Protein AF-Q967A5-F1 (afdb_monomer_lite)

pLDDT: mean 78.59, std 17.02, range [32.75, 96.5]

Structure (mmCIF, N/CA/C/O backbone):
data_AF-Q967A5-F1
#
_entry.id   AF-Q967A5-F1
#
loop_
_atom_site.group_PDB
_atom_site.id
_atom_site.type_symbol
_atom_site.label_atom_id
_atom_site.label_alt_id
_atom_site.label_comp_id
_atom_site.label_asym_id
_atom_site.label_entity_id
_atom_site.label_seq_id
_atom_site.pdbx_PDB_ins_code
_atom_site.Cartn_x
_atom_site.Cartn_y
_atom_site.Cartn_z
_atom_site.occupancy
_atom_site.B_iso_or_equiv
_atom_site.auth_seq_id
_atom_site.auth_comp_id
_atom_site.auth_asym_id
_atom_site.auth_atom_id
_atom_site.pdbx_PDB_model_num
ATOM 1 N N . GLU A 1 1 ? -0.969 -22.725 -17.427 1.00 74.81 1 GLU A N 1
ATOM 2 C CA . GLU A 1 1 ? -0.037 -21.786 -16.768 1.00 74.81 1 GLU A CA 1
ATOM 3 C C . GLU A 1 1 ? 0.908 -21.244 -17.827 1.00 74.81 1 GLU A C 1
ATOM 5 O O . GLU A 1 1 ? 1.180 -21.967 -18.778 1.00 74.81 1 GLU A O 1
ATOM 10 N N . PHE A 1 2 ? 1.333 -19.986 -17.722 1.00 81.62 2 PHE A N 1
ATOM 11 C CA . PHE A 1 2 ? 2.193 -19.346 -18.720 1.00 81.62 2 PHE A CA 1
ATOM 12 C C . PHE A 1 2 ? 3.493 -18.887 -18.061 1.00 81.62 2 PHE A C 1
ATOM 14 O O . PHE A 1 2 ? 3.453 -18.224 -17.025 1.00 81.62 2 PHE A O 1
ATOM 21 N N . TYR A 1 3 ? 4.629 -19.211 -18.678 1.00 87.62 3 TYR A N 1
ATOM 22 C CA . TYR A 1 3 ? 5.942 -18.727 -18.264 1.00 87.62 3 TYR A CA 1
ATOM 23 C C . TYR A 1 3 ? 6.348 -17.563 -19.161 1.00 87.62 3 TYR A C 1
ATOM 25 O O . TYR A 1 3 ? 6.754 -17.757 -20.296 1.00 87.62 3 TYR A O 1
ATOM 33 N N . ILE A 1 4 ? 6.245 -16.336 -18.649 1.00 91.31 4 ILE A N 1
ATOM 34 C CA . ILE A 1 4 ? 6.502 -15.123 -19.445 1.00 91.31 4 ILE A CA 1
ATOM 35 C C . ILE A 1 4 ? 7.971 -14.952 -19.863 1.00 91.31 4 ILE A C 1
ATOM 37 O O . ILE A 1 4 ? 8.263 -14.104 -20.693 1.00 91.31 4 ILE A O 1
ATOM 41 N N . TYR A 1 5 ? 8.900 -15.713 -19.283 1.00 92.12 5 TYR A N 1
ATOM 42 C CA . TYR A 1 5 ? 10.313 -15.718 -19.682 1.00 92.12 5 TYR A CA 1
ATOM 43 C C . TYR A 1 5 ? 10.659 -16.867 -20.633 1.00 92.12 5 TYR A C 1
ATOM 45 O O . TYR A 1 5 ? 11.835 -17.042 -20.937 1.00 92.12 5 TYR A O 1
ATOM 53 N N . ASP A 1 6 ? 9.663 -17.655 -21.055 1.00 91.25 6 ASP A N 1
ATOM 54 C CA . ASP A 1 6 ? 9.849 -18.882 -21.827 1.00 91.25 6 ASP A CA 1
ATOM 55 C C . ASP A 1 6 ? 10.956 -19.757 -21.210 1.00 91.25 6 ASP A C 1
ATOM 57 O O . ASP A 1 6 ? 10.847 -20.184 -20.056 1.00 91.25 6 ASP A O 1
ATOM 61 N N . ASP A 1 7 ? 12.045 -19.974 -21.941 1.00 88.62 7 ASP A N 1
ATOM 62 C CA . ASP A 1 7 ? 13.185 -20.799 -21.562 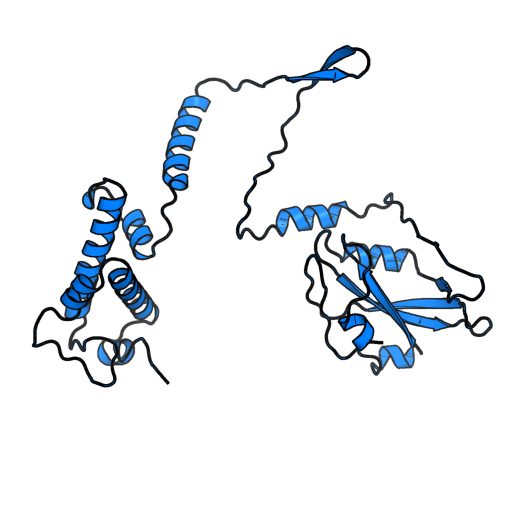1.00 88.62 7 ASP A CA 1
ATOM 63 C C . ASP A 1 7 ? 14.457 -19.993 -21.238 1.00 88.62 7 ASP A C 1
ATOM 65 O O . ASP A 1 7 ? 15.495 -20.598 -20.967 1.00 88.62 7 ASP A O 1
ATOM 69 N N . TRP A 1 8 ? 14.407 -18.653 -21.181 1.00 90.81 8 TRP A N 1
ATOM 70 C CA . TRP A 1 8 ? 15.595 -17.789 -21.040 1.00 90.81 8 TRP A CA 1
ATOM 71 C C . TRP A 1 8 ? 16.505 -18.145 -19.854 1.00 90.81 8 TRP A C 1
ATOM 73 O O . TRP A 1 8 ? 17.726 -17.991 -19.919 1.00 90.81 8 TRP A O 1
ATOM 83 N N . GLN A 1 9 ? 15.934 -18.629 -18.751 1.00 87.69 9 GLN A N 1
ATOM 84 C CA . GLN A 1 9 ? 16.719 -19.049 -17.585 1.00 87.69 9 GLN A CA 1
ATOM 85 C C . GLN A 1 9 ? 17.434 -20.387 -17.807 1.00 87.69 9 GLN A C 1
ATOM 87 O O . GLN A 1 9 ? 18.506 -20.602 -17.249 1.00 87.69 9 GLN A O 1
ATOM 92 N N . GLN A 1 10 ? 16.851 -21.284 -18.602 1.00 86.44 10 GLN A N 1
ATOM 93 C CA . GLN A 1 10 ? 17.368 -22.633 -18.826 1.00 86.44 10 GLN A CA 1
ATOM 94 C C . GLN A 1 10 ? 18.325 -22.675 -20.021 1.00 86.44 10 GLN A C 1
ATOM 96 O O . GLN A 1 10 ? 19.440 -23.175 -19.882 1.00 86.44 10 GLN A O 1
ATOM 101 N N . SER A 1 11 ? 17.921 -22.125 -21.170 1.00 82.81 11 SER A N 1
ATOM 102 C CA . SER A 1 11 ? 18.704 -22.172 -22.410 1.00 82.81 11 SER A CA 1
ATOM 103 C C . SER A 1 11 ? 19.836 -21.144 -22.428 1.00 82.81 11 SER A C 1
ATOM 105 O O . SER A 1 11 ? 20.964 -21.471 -22.791 1.00 82.81 11 SER A O 1
ATOM 107 N N . LEU A 1 12 ? 19.569 -19.920 -21.964 1.00 85.50 12 LEU A N 1
ATOM 108 C CA . LEU A 1 12 ? 20.525 -18.804 -22.003 1.00 85.50 12 LEU A CA 1
ATOM 109 C C . LEU A 1 12 ? 21.197 -18.522 -20.654 1.00 85.50 12 LEU A C 1
ATOM 111 O O . LEU A 1 12 ? 22.061 -17.645 -20.569 1.00 85.50 12 LEU A O 1
ATOM 115 N N . GLN A 1 13 ? 20.806 -19.254 -19.603 1.00 87.31 13 GLN A N 1
ATOM 116 C CA . GLN A 1 13 ? 21.311 -19.096 -18.234 1.00 87.31 13 GLN A CA 1
ATOM 117 C C . GLN A 1 13 ? 21.180 -17.658 -17.701 1.00 87.31 13 GLN A C 1
ATOM 119 O O . GLN A 1 13 ? 22.030 -17.166 -16.952 1.00 87.31 13 GLN A O 1
ATOM 124 N N . PHE A 1 14 ? 20.119 -16.949 -18.093 1.00 89.81 14 PHE A N 1
ATOM 125 C CA . PHE A 1 14 ? 19.873 -15.598 -17.601 1.00 89.81 14 PHE A CA 1
ATOM 126 C C . PHE A 1 14 ? 19.462 -15.603 -16.133 1.00 89.81 14 PHE A C 1
ATOM 128 O O . PHE A 1 14 ? 18.622 -16.385 -15.692 1.00 89.81 14 PHE A O 1
ATOM 135 N N . GLN A 1 15 ? 20.017 -14.658 -15.374 1.00 92.38 15 GLN A N 1
ATOM 136 C CA . GLN A 1 15 ? 19.548 -14.395 -14.020 1.00 92.38 15 GLN A CA 1
ATOM 137 C C . GLN A 1 15 ? 18.129 -13.796 -14.063 1.00 92.38 15 GLN A C 1
ATOM 139 O O . GLN A 1 15 ? 17.792 -13.088 -15.021 1.00 92.38 15 GLN A O 1
ATOM 144 N N . PRO A 1 16 ? 17.300 -13.996 -13.020 1.00 91.88 16 PRO A N 1
ATOM 145 C CA . PRO A 1 16 ? 15.936 -13.462 -12.985 1.00 91.88 16 PRO A CA 1
ATOM 146 C C . PRO A 1 16 ? 15.852 -11.948 -13.228 1.00 91.88 16 PRO A C 1
ATOM 148 O O . PRO A 1 16 ? 14.957 -11.486 -13.932 1.00 91.88 16 PRO A O 1
ATOM 151 N N . ILE A 1 17 ? 16.818 -11.177 -12.715 1.00 90.12 17 ILE A N 1
ATOM 152 C CA . ILE A 1 17 ? 16.886 -9.725 -12.932 1.00 90.12 17 ILE A CA 1
ATOM 153 C C . ILE A 1 17 ? 17.146 -9.362 -14.402 1.00 90.12 17 ILE A C 1
ATOM 155 O O . ILE A 1 17 ? 16.565 -8.413 -14.921 1.00 90.12 17 ILE A O 1
ATOM 159 N N . THR A 1 18 ? 17.966 -10.146 -15.104 1.00 91.19 18 THR A N 1
ATOM 160 C CA . THR A 1 18 ? 18.236 -9.962 -16.535 1.00 91.19 18 THR A CA 1
ATOM 161 C C . THR A 1 18 ? 16.992 -10.267 -17.363 1.00 91.19 18 THR A C 1
ATOM 163 O O . THR A 1 18 ? 16.657 -9.489 -18.253 1.00 91.19 18 THR A O 1
ATOM 166 N N . CYS A 1 19 ? 16.269 -11.342 -17.024 1.00 93.12 19 CYS A N 1
ATOM 167 C CA . CYS A 1 19 ? 14.997 -11.692 -17.665 1.00 93.12 19 CYS A CA 1
ATOM 168 C C . CYS A 1 19 ? 13.964 -10.572 -17.495 1.00 93.12 19 CYS A C 1
ATOM 170 O O . CYS A 1 19 ? 13.322 -10.164 -18.460 1.00 93.12 19 CYS A O 1
ATOM 172 N N . PHE A 1 20 ? 13.846 -10.034 -16.278 1.00 93.81 20 PHE A N 1
ATOM 173 C CA . PHE A 1 20 ? 12.938 -8.930 -15.984 1.00 93.81 20 PHE A CA 1
ATOM 174 C C . PHE A 1 20 ? 13.290 -7.662 -16.774 1.00 93.81 20 PHE A C 1
ATOM 176 O O . PHE A 1 20 ? 12.411 -7.046 -17.377 1.00 93.81 20 PHE A O 1
ATOM 183 N N . ASN A 1 21 ? 14.571 -7.286 -16.815 1.00 91.88 21 ASN A N 1
ATOM 184 C CA . ASN A 1 21 ? 15.020 -6.101 -17.547 1.00 91.88 21 ASN A CA 1
ATOM 185 C C . ASN A 1 21 ? 14.785 -6.237 -19.056 1.00 91.88 21 ASN A C 1
ATOM 187 O O . ASN A 1 21 ? 14.297 -5.294 -19.680 1.00 91.88 21 ASN A O 1
ATOM 191 N N . LEU A 1 22 ? 15.071 -7.410 -19.630 1.00 93.31 22 LEU A N 1
ATOM 192 C CA . LEU A 1 22 ? 14.806 -7.697 -21.039 1.00 93.31 22 LEU A CA 1
ATOM 193 C C . LEU A 1 22 ? 13.303 -7.655 -21.345 1.00 93.31 22 LEU A C 1
ATOM 195 O O . LEU A 1 22 ? 12.892 -7.003 -22.301 1.00 93.31 22 LEU A O 1
ATOM 199 N N . LEU A 1 23 ? 12.472 -8.271 -20.501 1.00 94.94 23 LEU A N 1
ATOM 200 C CA . LEU A 1 23 ? 11.018 -8.224 -20.648 1.00 94.94 23 LEU A CA 1
ATOM 201 C C . LEU A 1 23 ? 10.493 -6.781 -20.610 1.00 94.94 23 LEU A C 1
ATOM 203 O O . LEU A 1 23 ? 9.727 -6.378 -21.483 1.00 94.94 23 LEU A O 1
ATOM 207 N N . ASN A 1 24 ? 10.921 -5.987 -19.626 1.00 93.56 24 ASN A N 1
ATOM 208 C CA . ASN A 1 24 ? 10.520 -4.584 -19.506 1.00 93.56 24 ASN A CA 1
ATOM 209 C C . ASN A 1 24 ? 10.920 -3.783 -20.756 1.00 93.56 24 ASN A C 1
ATOM 211 O O . ASN A 1 24 ? 10.117 -3.018 -21.291 1.00 93.56 24 ASN A O 1
ATOM 215 N N . LEU A 1 25 ? 12.131 -4.013 -21.266 1.00 95.00 25 LEU A N 1
ATOM 216 C CA . LEU A 1 25 ? 12.627 -3.388 -22.486 1.00 95.00 25 LEU A CA 1
ATOM 217 C C . LEU A 1 25 ? 11.753 -3.728 -23.706 1.00 95.00 25 LEU A C 1
ATOM 219 O O . LEU A 1 25 ? 11.373 -2.831 -24.459 1.00 95.00 25 LEU A O 1
ATOM 223 N N . VAL A 1 26 ? 11.374 -4.999 -23.871 1.00 95.25 26 VAL A N 1
ATOM 224 C CA . VAL A 1 26 ? 10.498 -5.454 -24.962 1.00 95.25 26 VAL A CA 1
ATOM 225 C C . VAL A 1 26 ? 9.098 -4.843 -24.854 1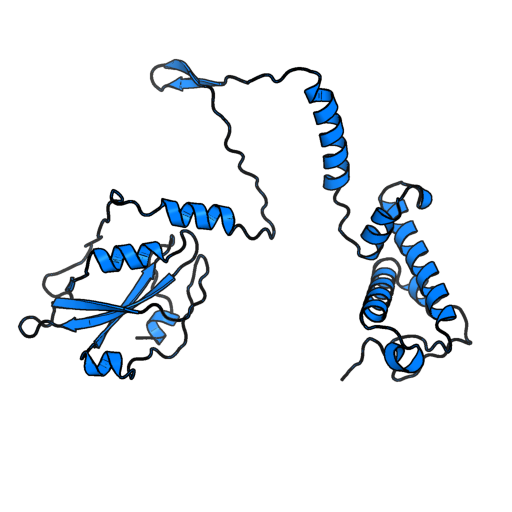.00 95.25 26 VAL A C 1
ATOM 227 O O . VAL A 1 26 ? 8.586 -4.286 -25.828 1.00 95.25 26 VAL A O 1
ATOM 230 N N . LEU A 1 27 ? 8.487 -4.888 -23.667 1.00 94.81 27 LEU A N 1
ATOM 231 C CA . LEU A 1 27 ? 7.152 -4.328 -23.432 1.00 94.81 27 LEU A CA 1
ATOM 232 C C . LEU A 1 27 ? 7.121 -2.810 -23.663 1.00 94.81 27 LEU A C 1
ATOM 234 O O . LEU A 1 27 ? 6.170 -2.285 -24.248 1.00 94.81 27 LEU A O 1
ATOM 238 N N . ARG A 1 28 ? 8.184 -2.102 -23.272 1.00 92.88 28 ARG A N 1
ATOM 239 C CA . ARG A 1 28 ? 8.358 -0.676 -23.578 1.00 92.88 28 ARG A CA 1
ATOM 240 C C . ARG A 1 28 ? 8.511 -0.415 -25.060 1.00 92.88 28 ARG A C 1
ATOM 242 O O . ARG A 1 28 ? 7.878 0.507 -25.571 1.00 92.88 28 ARG A O 1
ATOM 249 N N . GLY A 1 29 ? 9.303 -1.235 -25.747 1.00 94.19 29 GLY A N 1
ATOM 250 C CA . GLY A 1 29 ? 9.403 -1.192 -27.199 1.00 94.19 29 GLY A CA 1
ATOM 251 C C . GLY A 1 29 ? 8.017 -1.259 -27.838 1.00 94.19 29 GLY A C 1
ATOM 252 O O . GLY A 1 29 ? 7.660 -0.379 -28.625 1.00 94.19 29 GLY A O 1
ATOM 253 N N . TYR A 1 30 ? 7.190 -2.225 -27.429 1.00 94.75 30 TYR A N 1
ATOM 254 C CA . TYR A 1 30 ? 5.825 -2.359 -27.938 1.00 94.75 30 TYR A CA 1
ATOM 255 C C . TYR A 1 30 ? 4.933 -1.154 -27.646 1.00 94.75 30 TYR A C 1
ATOM 257 O O . TYR A 1 30 ? 4.170 -0.752 -28.525 1.00 94.75 30 TYR A O 1
ATOM 265 N N . HIS A 1 31 ? 5.042 -0.561 -26.455 1.00 91.56 31 HIS A N 1
ATOM 266 C CA . HIS A 1 31 ? 4.296 0.646 -26.101 1.00 91.56 31 HIS A CA 1
ATOM 267 C C . HIS A 1 31 ? 4.688 1.856 -26.969 1.00 91.56 31 HIS A C 1
ATOM 269 O O . HIS A 1 31 ? 3.845 2.694 -27.281 1.00 91.56 31 HIS A O 1
ATOM 275 N N . ILE A 1 32 ? 5.959 1.963 -27.368 1.00 91.19 32 IL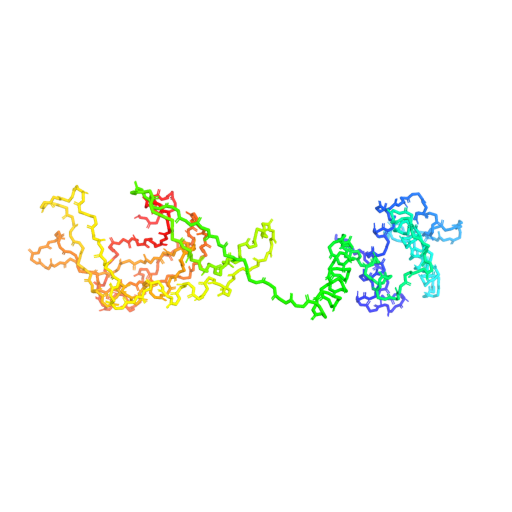E A N 1
ATOM 276 C CA . ILE A 1 32 ? 6.456 3.067 -28.201 1.00 91.19 32 ILE A CA 1
ATOM 277 C C . ILE A 1 32 ? 6.145 2.836 -29.679 1.00 91.19 32 ILE A C 1
ATOM 279 O O . ILE A 1 32 ? 5.590 3.706 -30.349 1.00 91.19 32 ILE A O 1
ATOM 283 N N . ASN A 1 33 ? 6.533 1.678 -30.210 1.00 92.19 33 ASN A N 1
ATOM 284 C CA . ASN A 1 33 ? 6.319 1.332 -31.606 1.00 92.19 33 ASN A CA 1
ATOM 285 C C . ASN A 1 33 ? 6.186 -0.182 -31.771 1.00 92.19 33 ASN A C 1
ATOM 287 O O . ASN A 1 33 ? 7.175 -0.915 -31.869 1.00 92.19 33 ASN A O 1
ATOM 291 N N . LEU A 1 34 ? 4.937 -0.635 -31.865 1.00 93.69 34 LEU A N 1
ATOM 292 C CA . LEU A 1 34 ? 4.593 -2.043 -32.024 1.00 93.69 34 LEU A CA 1
ATOM 293 C C . LEU A 1 34 ? 5.289 -2.689 -33.233 1.00 93.69 34 LEU A C 1
ATOM 295 O O . LEU A 1 34 ? 5.900 -3.744 -33.098 1.00 93.69 34 LEU A O 1
ATOM 299 N N . GLN A 1 35 ? 5.209 -2.062 -34.410 1.00 93.44 35 GLN A N 1
ATOM 300 C CA . GLN A 1 35 ? 5.690 -2.662 -35.660 1.00 93.44 35 GLN A CA 1
ATOM 301 C C . GLN A 1 35 ? 7.213 -2.742 -35.707 1.00 93.44 35 GLN A C 1
ATOM 303 O O . GLN A 1 35 ? 7.771 -3.786 -36.037 1.00 93.44 35 GLN A O 1
ATOM 308 N N . ARG A 1 36 ? 7.894 -1.664 -35.310 1.00 92.00 36 ARG A N 1
ATOM 309 C CA . ARG A 1 36 ? 9.357 -1.633 -35.280 1.00 92.00 36 ARG A CA 1
ATOM 310 C C . ARG A 1 36 ? 9.918 -2.600 -34.240 1.00 92.00 36 ARG A C 1
ATOM 312 O O . ARG A 1 36 ? 10.909 -3.262 -34.512 1.00 92.00 36 ARG A O 1
ATOM 319 N N . THR A 1 37 ? 9.256 -2.746 -33.093 1.00 95.31 37 THR A N 1
ATOM 320 C CA . THR A 1 37 ? 9.649 -3.731 -32.071 1.00 95.31 37 THR A CA 1
ATOM 321 C C . THR A 1 37 ? 9.529 -5.155 -32.592 1.00 95.31 37 THR A C 1
ATOM 323 O O . THR A 1 37 ? 10.454 -5.938 -32.412 1.00 95.31 37 THR A O 1
ATOM 326 N N . ARG A 1 38 ? 8.446 -5.487 -33.310 1.00 93.44 38 ARG A N 1
ATOM 327 C CA . ARG A 1 38 ? 8.305 -6.804 -33.957 1.00 93.44 38 ARG A CA 1
ATOM 328 C C . ARG A 1 38 ? 9.431 -7.076 -34.952 1.00 93.44 38 ARG A C 1
ATOM 330 O O . ARG A 1 38 ? 9.985 -8.164 -34.934 1.00 93.44 38 ARG A O 1
ATOM 337 N N . GLN A 1 39 ? 9.802 -6.084 -35.760 1.00 93.56 39 GLN A N 1
ATOM 338 C CA . GLN A 1 39 ? 10.927 -6.196 -36.698 1.00 93.56 39 GLN A CA 1
ATOM 339 C C . GLN A 1 39 ? 12.282 -6.335 -35.991 1.00 93.56 39 GLN A C 1
ATOM 341 O O . GLN A 1 39 ? 13.173 -7.000 -36.502 1.00 93.56 39 GLN A O 1
ATOM 346 N N . ILE A 1 40 ? 12.462 -5.706 -34.827 1.00 94.38 40 ILE A N 1
ATOM 347 C CA . ILE A 1 40 ? 13.693 -5.850 -34.037 1.00 94.38 40 ILE A CA 1
ATOM 348 C C . ILE A 1 40 ? 13.777 -7.249 -33.413 1.00 94.38 40 ILE A C 1
ATOM 350 O O . ILE A 1 40 ? 14.859 -7.828 -33.398 1.00 94.38 40 ILE A O 1
ATOM 354 N N . LEU A 1 41 ? 12.652 -7.781 -32.923 1.00 93.38 41 LEU A N 1
ATOM 355 C CA . LEU A 1 41 ? 12.559 -9.120 -32.336 1.00 93.38 41 LEU A CA 1
ATOM 356 C C . LEU A 1 41 ? 12.661 -10.240 -33.377 1.00 93.38 41 LEU A C 1
ATOM 358 O O . LEU A 1 41 ? 13.187 -11.298 -33.075 1.00 93.38 41 LEU A O 1
ATOM 362 N N . VAL A 1 42 ? 12.141 -10.032 -34.584 1.00 91.06 42 VAL A N 1
ATOM 363 C CA . VAL A 1 42 ? 12.177 -11.016 -35.676 1.00 91.06 42 VAL A CA 1
ATOM 364 C C . VAL A 1 42 ? 12.693 -10.306 -36.933 1.00 91.06 42 VAL A C 1
ATOM 366 O O . VAL A 1 42 ? 11.897 -9.858 -37.763 1.00 91.06 42 VAL A O 1
ATOM 369 N N . PRO A 1 43 ? 14.021 -10.108 -37.046 1.00 86.12 43 PRO A N 1
ATOM 370 C CA . PRO A 1 43 ? 14.623 -9.356 -38.146 1.00 86.12 43 PRO A CA 1
ATOM 371 C C . PRO A 1 43 ? 14.640 -10.117 -39.476 1.00 86.12 43 PRO A C 1
ATOM 373 O O . PRO A 1 43 ? 14.660 -9.486 -40.532 1.00 86.12 43 PRO A O 1
ATOM 376 N N . ASP A 1 44 ? 14.643 -11.448 -39.439 1.00 82.44 44 ASP A N 1
ATOM 377 C CA . ASP A 1 44 ? 14.691 -12.313 -40.613 1.00 82.44 44 ASP A CA 1
ATOM 378 C C . ASP A 1 44 ? 13.785 -13.545 -40.444 1.00 82.44 44 ASP A C 1
ATOM 380 O O . ASP A 1 44 ? 13.191 -13.768 -39.390 1.00 82.44 44 ASP A O 1
ATOM 384 N N . LEU A 1 45 ? 13.653 -14.336 -41.514 1.00 80.12 45 LEU A N 1
ATOM 385 C CA . LEU A 1 45 ? 12.872 -15.578 -41.505 1.00 80.12 45 LEU A CA 1
ATOM 386 C C . LEU A 1 45 ? 13.602 -16.749 -40.825 1.00 80.12 45 LEU A C 1
ATOM 388 O O . LEU A 1 45 ? 13.024 -17.828 -40.717 1.00 80.12 45 LEU A O 1
ATOM 392 N N . HIS A 1 46 ? 14.863 -16.573 -40.424 1.00 80.81 46 HIS A N 1
ATOM 393 C CA . HIS A 1 46 ? 15.652 -17.622 -39.779 1.00 80.81 46 HIS A CA 1
ATOM 394 C C . HIS A 1 46 ? 15.417 -17.672 -38.270 1.00 80.81 46 HIS A C 1
ATOM 396 O O . HIS A 1 46 ? 15.685 -18.697 -37.650 1.00 80.81 46 HIS A O 1
ATOM 402 N N . VAL A 1 47 ? 14.888 -16.594 -37.688 1.00 83.75 47 VAL A N 1
ATOM 403 C CA . VAL A 1 47 ? 14.462 -16.576 -36.292 1.00 83.75 47 VAL A CA 1
ATOM 404 C C . VAL A 1 47 ? 13.202 -17.424 -36.112 1.00 83.75 47 VAL A C 1
ATOM 406 O O . VAL A 1 47 ? 12.103 -17.065 -36.542 1.00 83.75 47 VAL A O 1
ATOM 409 N N . GLU A 1 48 ? 13.372 -18.558 -35.440 1.00 81.94 48 GLU A N 1
ATOM 410 C CA . GLU A 1 48 ? 12.280 -19.465 -35.110 1.00 81.94 48 GLU A CA 1
ATOM 411 C C . GLU A 1 48 ? 11.473 -18.943 -33.912 1.00 81.94 48 GLU A C 1
ATOM 413 O O . GLU A 1 48 ? 12.012 -18.465 -32.911 1.00 81.94 48 GLU A O 1
ATOM 418 N N . VAL A 1 49 ? 10.148 -19.063 -33.995 1.00 83.00 49 VAL A N 1
ATOM 419 C CA . VAL A 1 49 ? 9.235 -18.791 -32.880 1.00 83.00 49 VAL A CA 1
ATOM 420 C C . VAL A 1 49 ? 8.546 -20.102 -32.533 1.00 83.00 49 VAL A C 1
ATOM 422 O O . VAL A 1 49 ? 7.705 -20.589 -33.291 1.00 83.00 49 VAL A O 1
ATOM 425 N N . SER A 1 50 ? 8.929 -20.698 -31.404 1.00 83.88 50 SER A N 1
ATOM 426 C CA . SER A 1 50 ? 8.279 -21.912 -30.911 1.00 83.88 50 SER A CA 1
ATOM 427 C C . SER A 1 50 ? 6.804 -21.639 -30.609 1.00 83.88 50 SER A C 1
ATOM 429 O O . SER A 1 50 ? 6.463 -20.616 -30.020 1.00 83.88 50 SER A O 1
ATOM 431 N N . ALA A 1 51 ? 5.919 -22.576 -30.959 1.00 82.94 51 ALA A N 1
ATOM 432 C CA . ALA A 1 51 ? 4.475 -22.434 -30.747 1.00 82.94 51 ALA A CA 1
ATOM 433 C C . ALA A 1 51 ? 4.077 -22.319 -29.261 1.00 82.94 51 ALA A C 1
ATOM 435 O O . ALA A 1 51 ? 2.982 -21.850 -28.953 1.00 82.94 51 ALA A O 1
ATOM 436 N N . SER A 1 52 ? 4.945 -22.761 -28.346 1.00 85.56 52 SER A N 1
ATOM 437 C CA . SER A 1 52 ? 4.746 -22.664 -26.897 1.00 85.56 52 SER A CA 1
ATOM 438 C C . SER A 1 52 ? 5.387 -21.428 -26.262 1.00 85.56 52 SER A C 1
ATOM 440 O O . SER A 1 52 ? 5.203 -21.230 -25.063 1.00 85.56 52 SER A O 1
ATOM 442 N N . HIS A 1 53 ? 6.153 -20.641 -27.024 1.00 89.25 53 HIS A N 1
ATOM 443 C CA . HIS A 1 53 ? 6.891 -19.479 -26.532 1.00 89.25 53 HIS A CA 1
ATOM 444 C C . HIS A 1 53 ? 6.205 -18.172 -26.927 1.00 89.25 53 HIS A C 1
ATOM 446 O O . HIS A 1 53 ? 5.582 -18.058 -27.986 1.00 89.25 53 HIS A O 1
ATOM 452 N N . PHE A 1 54 ? 6.335 -17.167 -26.067 1.00 89.94 54 PHE A N 1
ATOM 453 C CA . PHE A 1 54 ? 5.901 -15.804 -26.366 1.00 89.94 54 PHE A CA 1
ATOM 454 C C . PHE A 1 54 ? 6.943 -15.036 -27.178 1.00 89.94 54 PHE A C 1
ATOM 456 O O . PHE A 1 54 ? 6.588 -14.139 -27.951 1.00 89.94 54 PHE A O 1
ATOM 463 N N . TRP A 1 55 ? 8.218 -15.369 -26.991 1.00 92.56 55 TRP A N 1
ATOM 464 C CA . TRP A 1 55 ? 9.352 -14.670 -27.569 1.00 92.56 55 TRP A CA 1
ATOM 465 C C . TRP A 1 55 ? 10.056 -15.511 -28.642 1.00 92.56 55 TRP A C 1
ATOM 467 O O . TRP A 1 55 ? 9.964 -16.742 -28.648 1.00 92.56 55 TRP A O 1
ATOM 477 N N . PRO A 1 56 ? 10.784 -14.861 -29.565 1.00 91.56 56 PRO A N 1
ATOM 478 C CA . PRO A 1 56 ? 11.611 -15.571 -30.526 1.00 91.56 56 PRO A CA 1
ATOM 479 C C . PRO A 1 56 ? 12.688 -16.401 -29.827 1.00 91.56 56 PRO A C 1
ATOM 481 O O . PRO A 1 56 ? 13.240 -16.000 -28.799 1.00 91.56 56 PRO A O 1
ATOM 484 N N . THR A 1 57 ? 12.979 -17.570 -30.387 1.00 88.31 57 THR A N 1
ATOM 485 C CA . THR A 1 57 ? 13.961 -18.498 -29.830 1.00 88.31 57 THR A CA 1
ATOM 486 C C . THR A 1 57 ? 15.315 -18.217 -30.467 1.00 88.31 57 THR A C 1
ATOM 488 O O . THR A 1 57 ? 15.523 -18.456 -31.652 1.00 88.31 57 THR A O 1
ATOM 491 N N . TYR A 1 58 ? 16.234 -17.689 -29.664 1.00 88.06 58 TYR A N 1
ATOM 492 C CA . TYR A 1 58 ? 17.617 -17.446 -30.060 1.00 88.06 58 TYR A CA 1
ATOM 493 C C . TYR A 1 58 ? 18.526 -18.490 -29.423 1.00 88.06 58 TYR A C 1
ATOM 495 O O . TYR A 1 58 ? 18.394 -18.790 -28.235 1.00 88.06 58 TYR A O 1
ATOM 503 N N . ALA A 1 59 ? 19.458 -19.032 -30.207 1.00 80.00 59 ALA A N 1
ATOM 504 C CA . ALA A 1 59 ? 20.367 -20.076 -29.746 1.00 80.00 59 ALA A CA 1
ATOM 505 C C . ALA A 1 59 ? 21.480 -19.512 -28.852 1.00 80.00 59 ALA A C 1
ATOM 507 O O . ALA A 1 59 ? 22.056 -20.238 -28.039 1.00 80.00 59 ALA A O 1
ATOM 508 N N . THR A 1 60 ? 21.804 -18.223 -29.001 1.00 85.56 60 THR A N 1
ATOM 509 C CA . THR A 1 60 ? 22.919 -17.600 -28.290 1.00 85.56 60 THR A CA 1
ATOM 510 C C . THR A 1 60 ? 22.513 -16.337 -27.540 1.00 85.56 60 THR A C 1
ATOM 512 O O . THR A 1 60 ? 21.687 -15.535 -27.972 1.00 85.56 60 THR A O 1
ATOM 515 N N . ARG A 1 61 ? 23.185 -16.096 -26.408 1.00 87.31 61 ARG A N 1
ATOM 516 C CA . ARG A 1 61 ? 23.040 -14.856 -25.630 1.00 87.31 61 ARG A CA 1
ATOM 517 C C . ARG A 1 61 ? 23.384 -13.601 -26.441 1.00 87.31 61 ARG A C 1
ATOM 519 O O . ARG A 1 61 ? 22.802 -12.549 -26.199 1.00 87.31 61 ARG A O 1
ATOM 526 N N . GLN A 1 62 ? 24.328 -13.712 -27.375 1.00 88.38 62 GLN A N 1
ATOM 527 C CA . GLN A 1 62 ? 24.793 -12.586 -28.187 1.00 88.38 62 GLN A CA 1
ATOM 528 C C . GLN A 1 62 ? 23.685 -12.040 -29.094 1.00 88.38 62 GLN A C 1
ATOM 530 O O . GLN A 1 62 ? 23.592 -10.831 -29.282 1.00 88.38 62 GLN A O 1
ATOM 535 N N . GLU A 1 63 ? 22.805 -12.899 -29.607 1.00 89.94 63 GLU A N 1
ATOM 536 C CA . GLU A 1 63 ? 21.666 -12.468 -30.425 1.00 89.94 63 GLU A CA 1
ATOM 537 C C . GLU A 1 63 ? 20.686 -11.619 -29.606 1.00 89.94 63 GLU A C 1
ATOM 539 O O . GLU A 1 63 ? 20.317 -10.519 -30.021 1.00 89.94 63 GLU A O 1
ATOM 544 N N . TRP A 1 64 ? 20.354 -12.061 -28.389 1.00 91.94 64 TRP A N 1
ATOM 545 C CA . TRP A 1 64 ? 19.529 -11.280 -27.463 1.00 91.94 64 TRP A CA 1
ATOM 546 C C . TRP A 1 64 ? 20.181 -9.965 -27.032 1.00 91.94 64 TRP A C 1
ATOM 548 O O . TRP A 1 64 ? 19.482 -8.974 -26.818 1.00 91.94 64 TRP A O 1
ATOM 558 N N . GLU A 1 65 ? 21.508 -9.921 -26.926 1.00 90.88 65 GLU A N 1
ATOM 559 C CA . GLU A 1 65 ? 22.242 -8.686 -26.647 1.00 90.88 65 GLU A CA 1
ATOM 560 C C . GLU A 1 65 ? 22.100 -7.677 -27.797 1.00 90.88 65 GLU A C 1
ATOM 562 O O . GLU A 1 65 ? 21.803 -6.508 -27.552 1.00 90.88 65 GLU A O 1
ATOM 567 N N . GLN A 1 66 ? 22.192 -8.129 -29.051 1.00 92.12 66 GLN A N 1
ATOM 568 C CA . GLN A 1 66 ? 21.968 -7.272 -30.222 1.00 92.12 66 GLN A CA 1
ATOM 569 C C . GLN A 1 66 ? 20.525 -6.759 -30.302 1.00 92.12 66 GLN A C 1
ATOM 571 O O . GLN A 1 66 ? 20.294 -5.577 -30.573 1.00 92.12 66 GLN A O 1
ATOM 576 N N . VAL A 1 67 ? 19.546 -7.624 -30.027 1.00 93.94 67 VAL A N 1
ATOM 577 C CA . VAL A 1 67 ? 18.130 -7.240 -29.933 1.00 93.94 67 VAL A CA 1
ATOM 578 C C . VAL A 1 67 ? 17.932 -6.198 -28.830 1.00 93.94 67 VAL A C 1
ATOM 580 O O . VAL A 1 67 ? 17.298 -5.168 -29.062 1.00 93.94 67 VAL A O 1
ATOM 583 N N . SER A 1 68 ? 18.528 -6.418 -27.655 1.00 93.62 68 SER A N 1
ATOM 584 C CA . SER A 1 68 ? 18.474 -5.493 -26.520 1.00 93.62 68 SER A CA 1
ATOM 585 C C . SER A 1 68 ? 19.040 -4.117 -26.879 1.00 93.62 68 SER A C 1
ATOM 587 O O . SER A 1 68 ? 18.364 -3.113 -26.665 1.00 93.62 68 SER A O 1
ATOM 589 N N . ILE A 1 69 ? 20.219 -4.047 -27.504 1.00 94.94 69 ILE A N 1
ATOM 590 C CA . ILE A 1 69 ? 20.825 -2.775 -27.932 1.00 94.94 69 ILE A CA 1
ATOM 591 C C . ILE A 1 69 ? 19.886 -2.022 -28.884 1.00 94.94 69 ILE A C 1
ATOM 593 O O . ILE A 1 69 ? 19.588 -0.849 -28.660 1.00 94.94 69 ILE A O 1
ATOM 597 N N . ARG A 1 70 ? 19.331 -2.703 -29.894 1.00 95.50 70 ARG A N 1
ATOM 598 C CA . ARG A 1 70 ? 18.411 -2.081 -30.864 1.00 95.50 70 ARG A CA 1
ATOM 599 C C . ARG A 1 70 ? 17.123 -1.568 -30.220 1.00 95.50 70 ARG A C 1
ATOM 601 O O . ARG A 1 70 ? 16.613 -0.517 -30.615 1.00 95.50 70 ARG A O 1
ATOM 608 N N . LEU A 1 71 ? 16.584 -2.292 -29.239 1.00 96.50 71 LEU A N 1
ATOM 609 C CA . LEU A 1 71 ? 15.418 -1.840 -28.477 1.00 96.50 71 LEU A CA 1
ATOM 610 C C . LEU A 1 71 ? 15.754 -0.609 -27.629 1.00 96.50 71 LEU A C 1
ATOM 612 O O . LEU A 1 71 ? 14.976 0.346 -27.624 1.00 96.50 71 LEU A O 1
ATOM 616 N N . GLN A 1 72 ? 16.914 -0.597 -26.966 1.00 95.56 72 GLN A N 1
ATOM 617 C CA . GLN A 1 72 ? 17.375 0.551 -26.182 1.00 95.56 72 GLN A CA 1
ATOM 618 C C . GLN A 1 72 ? 17.546 1.795 -27.058 1.00 95.56 72 GLN A C 1
ATOM 620 O O . GLN A 1 72 ? 16.991 2.844 -26.737 1.00 95.56 72 GLN A O 1
ATOM 625 N N . GLU A 1 73 ? 18.232 1.672 -28.196 1.00 94.88 73 GLU A N 1
ATOM 626 C CA . GLU A 1 73 ? 18.412 2.764 -29.159 1.00 94.88 73 GLU A CA 1
ATOM 627 C C . GLU A 1 73 ? 17.073 3.323 -29.643 1.00 94.88 73 GLU A C 1
ATOM 629 O O . GLU A 1 73 ? 16.889 4.539 -29.706 1.00 94.88 73 GLU A O 1
ATOM 634 N N . MET A 1 74 ? 16.111 2.449 -29.953 1.00 95.31 74 MET A N 1
ATOM 635 C CA . MET A 1 74 ? 14.779 2.864 -30.385 1.00 95.31 74 MET A CA 1
ATOM 636 C C . MET A 1 74 ? 14.031 3.631 -29.283 1.00 95.31 74 MET A C 1
ATOM 638 O O . MET A 1 74 ? 13.419 4.661 -29.574 1.00 95.31 74 MET A O 1
ATOM 642 N N . ILE A 1 75 ? 14.072 3.143 -28.040 1.00 94.88 75 ILE A N 1
ATOM 643 C CA . ILE A 1 75 ? 13.402 3.773 -26.892 1.00 94.88 75 ILE A CA 1
ATOM 644 C C . ILE A 1 75 ? 14.036 5.134 -26.579 1.00 94.88 75 ILE A C 1
ATOM 646 O O . ILE A 1 75 ? 13.319 6.123 -26.418 1.00 94.88 75 ILE A O 1
ATOM 650 N N . ILE A 1 76 ? 15.369 5.203 -26.545 1.00 93.62 76 ILE A N 1
ATOM 651 C CA . ILE A 1 76 ? 16.106 6.445 -26.285 1.00 93.62 76 ILE A CA 1
ATOM 652 C C . ILE A 1 76 ? 15.854 7.453 -27.410 1.00 93.62 76 ILE A C 1
ATOM 654 O O . ILE A 1 76 ? 15.604 8.620 -27.130 1.00 93.62 76 ILE A O 1
ATOM 658 N N . ALA A 1 77 ? 15.844 7.022 -28.675 1.00 92.94 77 ALA A N 1
ATOM 659 C CA . ALA A 1 77 ? 15.556 7.906 -29.802 1.00 92.94 77 ALA A CA 1
ATOM 660 C C . ALA A 1 77 ? 14.130 8.482 -29.765 1.00 92.94 77 ALA A C 1
ATOM 662 O O . ALA A 1 77 ? 13.925 9.629 -30.166 1.00 92.94 77 ALA A O 1
ATOM 663 N N . ASP A 1 78 ? 13.142 7.716 -29.291 1.00 92.44 78 ASP A N 1
ATOM 664 C CA . ASP A 1 78 ? 11.784 8.234 -29.104 1.00 92.44 78 ASP A CA 1
ATOM 665 C C . ASP A 1 78 ? 11.717 9.258 -27.964 1.00 92.44 78 ASP A C 1
ATOM 667 O O . ASP A 1 78 ? 11.099 10.309 -28.127 1.00 92.44 78 ASP A O 1
ATOM 671 N N . ALA A 1 79 ? 12.399 8.997 -26.844 1.00 89.81 79 ALA A N 1
ATOM 672 C CA . ALA A 1 79 ? 12.495 9.944 -25.732 1.00 89.81 79 ALA A CA 1
ATOM 673 C C . ALA A 1 79 ? 13.181 11.254 -26.157 1.00 89.81 79 ALA A C 1
ATOM 675 O O . ALA A 1 79 ? 12.641 12.332 -25.919 1.00 89.81 79 ALA A O 1
ATOM 676 N N . ALA A 1 80 ? 14.303 11.147 -26.872 1.00 89.88 80 ALA A N 1
ATOM 677 C CA . ALA A 1 80 ? 15.037 12.274 -27.442 1.00 89.88 80 ALA A CA 1
ATOM 678 C C . ALA A 1 80 ? 14.126 13.145 -28.323 1.00 89.88 80 ALA A C 1
ATOM 680 O O . ALA A 1 80 ? 14.042 14.358 -28.143 1.00 89.88 80 ALA A O 1
ATOM 681 N N . ARG A 1 81 ? 13.342 12.508 -29.208 1.00 88.50 81 ARG A N 1
ATOM 682 C CA . ARG A 1 81 ? 12.384 13.200 -30.082 1.00 88.50 81 ARG A CA 1
ATOM 683 C C . ARG A 1 81 ? 11.284 13.920 -29.300 1.00 88.50 81 ARG A C 1
ATOM 685 O O . ARG A 1 81 ? 10.889 15.009 -29.693 1.00 88.50 81 ARG A O 1
ATOM 692 N N . ARG A 1 82 ? 10.763 13.324 -28.222 1.00 86.62 82 ARG A N 1
ATOM 693 C CA . ARG A 1 82 ? 9.716 13.954 -27.392 1.00 86.62 82 ARG A CA 1
ATOM 694 C C . ARG A 1 82 ? 10.224 15.176 -26.631 1.00 86.62 82 ARG A C 1
ATOM 696 O O . ARG A 1 82 ? 9.419 16.039 -26.299 1.00 86.62 82 ARG A O 1
ATOM 703 N N . MET A 1 83 ? 11.519 15.214 -26.338 1.00 86.19 83 MET A N 1
ATOM 704 C CA . MET A 1 83 ? 12.161 16.283 -25.573 1.00 86.19 83 MET A CA 1
ATOM 705 C C . MET A 1 83 ? 12.868 17.319 -26.445 1.00 86.19 83 MET A C 1
ATOM 707 O O . MET A 1 83 ? 13.361 18.296 -25.903 1.00 86.19 83 MET A O 1
ATOM 711 N N . ASP A 1 84 ? 12.913 17.111 -27.763 1.00 87.38 84 ASP A N 1
ATOM 712 C CA . ASP A 1 84 ? 13.676 17.936 -28.709 1.00 87.38 84 ASP A CA 1
ATOM 713 C C . ASP A 1 84 ? 15.184 18.007 -28.381 1.00 87.38 84 ASP A C 1
ATOM 715 O O . ASP A 1 84 ? 15.838 19.037 -28.514 1.00 87.38 84 ASP A O 1
ATOM 719 N N . VAL A 1 85 ? 15.743 16.878 -27.930 1.00 88.75 85 VAL A N 1
ATOM 720 C CA . VAL A 1 85 ? 17.158 16.716 -27.550 1.00 88.75 85 VAL A CA 1
ATOM 721 C C . VAL A 1 85 ? 17.797 15.616 -28.406 1.00 88.75 85 VAL A C 1
ATOM 723 O O . VAL A 1 85 ? 17.100 14.739 -28.925 1.00 88.75 85 VAL A O 1
ATOM 726 N N . SER A 1 86 ? 19.122 15.627 -28.590 1.00 89.12 86 SER A N 1
ATOM 727 C CA . SER A 1 86 ? 19.815 14.540 -29.290 1.00 89.12 86 SER A CA 1
ATOM 728 C C . SER A 1 86 ? 19.971 13.313 -28.380 1.00 89.12 86 SER A C 1
ATOM 730 O O . SER A 1 86 ? 20.337 13.456 -27.216 1.00 89.12 86 SER A O 1
ATOM 732 N N . PRO A 1 87 ? 19.827 12.072 -28.889 1.00 87.44 87 PRO A N 1
ATOM 733 C CA . PRO A 1 87 ? 20.072 10.855 -28.102 1.00 87.44 87 PRO A CA 1
ATOM 734 C C . PRO A 1 87 ? 21.463 10.778 -27.449 1.00 87.44 87 PRO A C 1
ATOM 736 O O . PRO A 1 87 ? 21.661 10.023 -26.498 1.00 87.44 87 PRO A O 1
ATOM 739 N N . LYS A 1 88 ? 22.439 11.517 -27.994 1.00 89.44 88 LYS A N 1
ATOM 740 C CA . LYS A 1 88 ? 23.818 11.579 -27.494 1.00 89.44 88 LYS A CA 1
ATOM 741 C C . LYS A 1 88 ? 23.987 12.505 -26.291 1.00 89.44 88 LYS A C 1
ATOM 743 O O . LYS A 1 88 ? 24.986 12.365 -25.595 1.00 89.44 88 LYS A O 1
ATOM 748 N N . ASP A 1 89 ? 23.041 13.411 -26.069 1.00 87.88 89 ASP A N 1
ATOM 749 C CA . ASP A 1 89 ? 23.132 14.415 -25.010 1.00 87.88 89 ASP A CA 1
ATOM 750 C C . ASP A 1 89 ? 22.742 13.826 -23.645 1.00 87.88 89 ASP A C 1
ATOM 752 O O . ASP A 1 89 ? 23.089 14.389 -22.613 1.00 87.88 89 ASP A O 1
ATOM 756 N N . PHE A 1 90 ? 22.084 12.659 -23.625 1.00 86.88 90 PHE A N 1
ATOM 757 C CA . PHE A 1 90 ? 21.778 11.942 -22.390 1.00 86.88 90 PHE A CA 1
ATOM 758 C C . PHE A 1 90 ? 23.029 11.327 -21.754 1.00 86.88 90 PHE A C 1
ATOM 760 O O . PHE A 1 90 ? 23.783 10.577 -22.387 1.00 86.88 90 PHE A O 1
ATOM 767 N N . THR A 1 91 ? 23.179 11.550 -20.455 1.00 91.12 91 THR A N 1
ATOM 768 C CA . THR A 1 91 ? 24.095 10.817 -19.582 1.00 91.12 91 THR A CA 1
ATOM 769 C C . THR A 1 91 ? 23.645 9.362 -19.405 1.00 91.12 91 THR A C 1
ATOM 771 O O . THR A 1 91 ? 22.479 9.014 -19.595 1.00 91.12 91 THR A O 1
ATOM 774 N N . GLU A 1 92 ? 24.555 8.480 -18.984 1.00 85.94 92 GLU A N 1
ATOM 775 C CA . GLU A 1 92 ? 24.225 7.059 -18.770 1.00 85.94 92 GLU A CA 1
ATOM 776 C C . GLU A 1 92 ? 23.119 6.854 -17.722 1.00 85.94 92 GLU A C 1
ATOM 778 O O . GLU A 1 92 ? 22.242 6.011 -17.898 1.00 85.94 92 GLU A O 1
ATOM 783 N N . LYS A 1 93 ? 23.081 7.691 -16.675 1.00 85.19 93 LYS A N 1
ATOM 784 C CA . LYS A 1 93 ? 22.019 7.637 -15.657 1.00 85.19 93 LYS A CA 1
ATOM 785 C C . LYS A 1 93 ? 20.649 8.024 -16.215 1.00 85.19 93 LYS A C 1
ATOM 787 O O . LYS A 1 93 ? 19.642 7.436 -15.819 1.00 85.19 93 LYS A O 1
ATOM 792 N N . GLU A 1 94 ? 20.597 8.998 -17.120 1.00 86.25 94 GLU A N 1
ATOM 793 C CA . GLU A 1 94 ? 19.351 9.398 -17.779 1.00 86.25 94 GLU A CA 1
ATOM 794 C C . GLU A 1 94 ? 18.874 8.312 -18.737 1.00 86.25 94 GLU A C 1
ATOM 796 O O . GLU A 1 94 ? 17.693 7.967 -18.721 1.00 86.25 94 GLU A O 1
ATOM 801 N N . LYS A 1 95 ? 19.786 7.692 -19.498 1.00 89.44 95 LYS A N 1
ATOM 802 C CA . LYS A 1 95 ? 19.459 6.540 -20.351 1.00 89.44 95 LYS A CA 1
ATOM 803 C C . LYS A 1 95 ? 18.873 5.391 -19.529 1.00 89.44 95 LYS A C 1
ATOM 805 O O . LYS A 1 95 ? 17.800 4.899 -19.872 1.00 89.44 95 LYS A O 1
ATOM 810 N N . GLU A 1 96 ? 19.493 5.013 -18.411 1.00 89.00 96 GLU A N 1
ATOM 811 C CA . GLU A 1 96 ? 18.935 4.008 -17.491 1.00 89.00 96 GLU A CA 1
ATOM 812 C C . GLU A 1 96 ? 17.546 4.412 -16.971 1.00 89.00 96 GLU A C 1
ATOM 814 O O . GLU A 1 96 ? 16.617 3.599 -16.944 1.00 89.00 96 GLU A O 1
ATOM 819 N N . GLY A 1 97 ? 17.380 5.686 -16.603 1.00 87.62 97 GLY A N 1
ATOM 820 C CA . GLY A 1 97 ? 16.108 6.255 -16.167 1.00 87.62 97 GLY A CA 1
ATOM 821 C C . GLY A 1 97 ? 15.008 6.157 -17.226 1.00 87.62 97 GLY A C 1
ATOM 822 O O . GLY A 1 97 ? 13.893 5.750 -16.894 1.00 87.62 97 GLY A O 1
ATOM 823 N N . ILE A 1 98 ? 15.325 6.461 -18.488 1.00 89.00 98 ILE A N 1
ATOM 824 C CA . ILE A 1 98 ? 14.431 6.373 -19.654 1.00 89.00 98 ILE A CA 1
ATOM 825 C C . ILE A 1 98 ? 14.044 4.918 -19.942 1.00 89.00 98 ILE A C 1
ATOM 827 O O . ILE A 1 98 ? 12.866 4.621 -20.164 1.00 89.00 98 ILE A O 1
ATOM 831 N N . LEU A 1 99 ? 15.012 3.998 -19.902 1.00 89.56 99 LEU A N 1
ATOM 832 C CA . LEU A 1 99 ? 14.799 2.576 -20.183 1.00 89.56 99 LEU A CA 1
ATOM 833 C C . LEU A 1 99 ? 13.962 1.887 -19.101 1.00 89.56 99 LEU A C 1
ATOM 835 O O . LEU A 1 99 ? 13.079 1.100 -19.424 1.00 89.56 99 LEU A O 1
ATOM 839 N N . LEU A 1 100 ? 14.155 2.241 -17.828 1.00 86.06 100 LEU A N 1
ATOM 840 C CA . LEU A 1 100 ? 13.263 1.848 -16.726 1.00 86.06 100 LEU A CA 1
ATOM 841 C C . LEU A 1 100 ? 11.941 2.639 -16.747 1.00 86.06 100 LEU A C 1
ATOM 843 O O . LEU A 1 100 ? 10.958 2.233 -16.124 1.00 86.06 100 LEU A O 1
ATOM 847 N N . GLY A 1 101 ? 11.946 3.759 -17.482 1.00 76.50 101 GLY A N 1
ATOM 848 C CA . GLY A 1 101 ? 10.985 4.862 -17.574 1.00 76.50 101 GLY A CA 1
ATOM 849 C C . GLY A 1 101 ? 10.365 5.257 -16.273 1.00 76.50 101 GLY A C 1
ATOM 850 O O . GLY A 1 101 ? 9.141 5.263 -16.109 1.00 76.50 101 GLY A O 1
ATOM 851 N N . LYS A 1 102 ? 11.269 5.740 -15.436 1.00 73.62 102 LYS A N 1
ATOM 852 C CA . LYS A 1 102 ? 10.986 6.917 -14.638 1.00 73.62 102 LYS A CA 1
ATOM 853 C C . LYS A 1 102 ? 10.323 7.958 -15.545 1.00 73.62 102 LYS A C 1
ATOM 855 O O . LYS A 1 102 ? 10.776 8.203 -16.665 1.00 73.62 102 LYS A O 1
ATOM 860 N N . ARG A 1 103 ? 9.214 8.538 -15.087 1.00 54.91 103 ARG A N 1
ATOM 861 C CA . ARG A 1 103 ? 8.694 9.752 -15.716 1.00 54.91 103 ARG A CA 1
ATOM 862 C C . ARG A 1 103 ? 9.777 10.799 -15.498 1.00 54.91 103 ARG A C 1
ATOM 864 O O . ARG A 1 103 ? 9.949 11.210 -14.357 1.00 54.91 103 ARG A O 1
ATOM 871 N N . MET A 1 104 ? 10.498 11.186 -16.548 1.00 51.94 104 MET A N 1
ATOM 872 C CA . MET A 1 104 ? 11.271 12.422 -16.497 1.00 51.94 104 MET A CA 1
ATOM 873 C C . MET A 1 104 ? 10.242 13.534 -16.395 1.00 51.94 104 MET A C 1
ATOM 875 O O . MET A 1 104 ? 9.588 13.911 -17.366 1.00 51.94 104 MET A O 1
ATOM 879 N N . THR A 1 105 ? 9.948 13.925 -15.166 1.00 49.16 105 THR A N 1
ATOM 880 C CA . THR A 1 105 ? 9.107 15.073 -14.915 1.00 49.16 105 THR A CA 1
ATOM 881 C C . THR A 1 105 ? 9.947 16.287 -15.278 1.00 49.16 105 THR A C 1
ATOM 883 O O . THR A 1 105 ? 11.112 16.378 -14.898 1.00 49.16 105 THR A O 1
ATOM 886 N N . ASN A 1 106 ? 9.333 17.270 -15.940 1.00 51.78 106 ASN A N 1
ATOM 887 C CA . ASN A 1 106 ? 9.908 18.615 -16.061 1.00 51.78 106 ASN A CA 1
ATOM 888 C C . ASN A 1 106 ? 10.365 19.169 -14.700 1.00 51.78 106 ASN A C 1
ATOM 890 O O . ASN A 1 106 ? 11.152 20.094 -14.666 1.00 51.78 106 ASN A O 1
ATOM 894 N N . VAL A 1 107 ? 9.898 18.589 -13.591 1.00 45.72 107 VAL A N 1
ATOM 895 C CA . VAL A 1 107 ? 10.288 18.899 -12.221 1.00 45.72 107 VAL A CA 1
ATOM 896 C C . VAL A 1 107 ? 11.752 18.567 -11.919 1.00 45.72 107 VAL A C 1
ATOM 898 O O . VAL A 1 107 ? 12.330 19.310 -11.150 1.00 45.72 107 VAL A O 1
ATOM 901 N N . GLU A 1 108 ? 12.383 17.529 -12.481 1.00 51.84 108 GLU A N 1
ATOM 902 C CA . GLU A 1 108 ? 13.810 17.252 -12.195 1.00 51.84 108 GLU A CA 1
ATOM 903 C C . GLU A 1 108 ? 14.720 18.283 -12.879 1.00 51.84 108 GLU A C 1
ATOM 905 O O . GLU A 1 108 ? 15.554 18.892 -12.212 1.00 51.84 108 GLU A O 1
ATOM 910 N N . ILE A 1 109 ? 14.452 18.580 -14.157 1.00 52.31 109 ILE A N 1
ATOM 911 C CA . ILE A 1 109 ? 15.125 19.650 -14.914 1.00 52.31 109 ILE A CA 1
ATOM 912 C C . ILE A 1 109 ? 14.836 21.015 -14.272 1.00 52.31 109 ILE A C 1
ATOM 914 O O . ILE A 1 109 ? 15.759 21.769 -13.994 1.00 52.31 109 ILE A O 1
ATOM 918 N N . GLN A 1 110 ? 13.577 21.307 -13.924 1.00 50.47 110 GLN A N 1
ATOM 919 C CA . GLN A 1 110 ? 13.210 22.543 -13.225 1.00 50.47 110 GLN A CA 1
ATOM 920 C C . GLN A 1 110 ? 13.781 22.609 -11.808 1.00 50.47 110 GLN A C 1
ATOM 922 O O . GLN A 1 110 ? 14.030 23.703 -11.334 1.00 50.47 110 GLN A O 1
ATOM 927 N N . GLN A 1 111 ? 13.978 21.495 -11.097 1.00 56.19 111 GLN A N 1
ATOM 928 C CA . GLN A 1 111 ? 14.595 21.493 -9.766 1.00 56.19 111 GLN A CA 1
ATOM 929 C C . GLN A 1 111 ? 16.106 21.687 -9.841 1.00 56.19 111 GLN A C 1
ATOM 931 O O . GLN A 1 111 ? 16.660 22.306 -8.935 1.00 56.19 111 GLN A O 1
ATOM 936 N N . GLU A 1 112 ? 16.776 21.190 -10.881 1.00 55.72 112 GLU A N 1
ATOM 937 C CA . GLU A 1 112 ? 18.180 21.515 -11.145 1.00 55.72 112 GLU A CA 1
ATOM 938 C C . GLU A 1 112 ? 18.339 22.968 -11.596 1.00 55.72 112 GLU A C 1
ATOM 940 O O . GLU A 1 112 ? 19.107 23.694 -10.967 1.00 55.72 112 GLU A O 1
ATOM 945 N N . GLU A 1 113 ? 17.529 23.446 -12.546 1.00 52.00 113 GLU A N 1
ATOM 946 C CA . GLU A 1 113 ? 17.493 24.860 -12.948 1.00 52.00 113 GLU A CA 1
ATOM 947 C C . GLU A 1 113 ? 17.156 25.776 -11.760 1.00 52.00 113 GLU A C 1
ATOM 949 O O . GLU A 1 113 ? 17.796 26.804 -11.559 1.00 52.00 113 GLU A O 1
ATOM 954 N N . MET A 1 114 ? 16.195 25.398 -10.912 1.00 52.78 114 MET A N 1
ATOM 955 C CA . MET A 1 114 ? 15.807 26.172 -9.729 1.00 52.78 114 MET A CA 1
ATOM 956 C C . MET A 1 114 ? 16.871 26.105 -8.631 1.00 52.78 114 MET A C 1
ATOM 958 O O . MET A 1 114 ? 17.078 27.106 -7.957 1.00 52.78 114 MET A O 1
ATOM 962 N N . LYS A 1 115 ? 17.612 24.997 -8.481 1.00 65.00 115 LYS A N 1
ATOM 963 C CA . LYS A 1 115 ? 18.785 24.927 -7.590 1.00 65.00 115 LYS A CA 1
ATOM 964 C C . LYS A 1 115 ? 19.948 25.773 -8.096 1.00 65.00 115 LYS A C 1
ATOM 966 O O . LYS A 1 115 ? 20.632 26.389 -7.280 1.00 65.00 115 LYS A O 1
ATOM 971 N N . GLU A 1 116 ? 20.180 25.825 -9.403 1.00 56.50 116 GLU A N 1
ATOM 972 C CA . GLU A 1 116 ? 21.186 26.708 -9.999 1.00 56.50 116 GLU A CA 1
ATOM 973 C C . GLU A 1 116 ? 20.785 28.182 -9.863 1.00 56.50 116 GLU A C 1
ATOM 975 O O . GLU A 1 116 ? 21.605 29.011 -9.459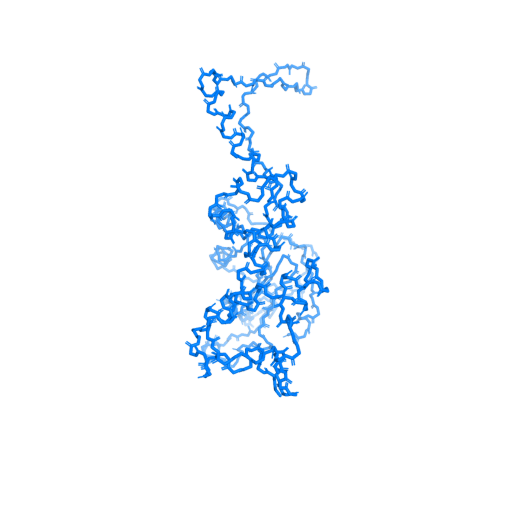 1.00 56.50 116 GLU A O 1
ATOM 980 N N . ILE A 1 117 ? 19.508 28.505 -10.084 1.00 55.84 117 ILE A N 1
ATOM 981 C CA . ILE A 1 117 ? 18.943 29.839 -9.845 1.00 55.84 117 ILE A CA 1
ATOM 982 C C . ILE A 1 117 ? 19.000 30.194 -8.352 1.00 55.84 117 ILE A C 1
ATOM 984 O O . ILE A 1 117 ? 19.376 31.314 -8.018 1.00 55.84 117 ILE A O 1
ATOM 988 N N . GLU A 1 118 ? 18.712 29.265 -7.437 1.00 56.72 118 GLU A N 1
ATOM 989 C CA . GLU A 1 118 ? 18.842 29.468 -5.989 1.00 56.72 118 GLU A CA 1
ATOM 990 C C . GLU A 1 118 ? 20.304 29.625 -5.555 1.00 56.72 118 GLU A C 1
ATOM 992 O O . GLU A 1 118 ? 20.591 30.415 -4.657 1.00 56.72 118 GLU A O 1
ATOM 997 N N . ALA A 1 119 ? 21.255 28.931 -6.185 1.00 59.19 119 ALA A N 1
ATOM 998 C CA . ALA A 1 119 ? 22.683 29.123 -5.939 1.00 59.19 119 ALA A CA 1
ATOM 999 C C . ALA A 1 119 ? 23.160 30.504 -6.433 1.00 59.19 119 ALA A C 1
ATOM 1001 O O . ALA A 1 119 ? 23.937 31.175 -5.743 1.00 59.19 119 ALA A O 1
ATOM 1002 N N . MET A 1 120 ? 22.631 30.982 -7.567 1.00 48.09 120 MET A N 1
ATOM 1003 C CA . MET A 1 120 ? 22.839 32.354 -8.050 1.00 48.09 120 MET A CA 1
ATOM 1004 C C . MET A 1 120 ? 22.095 33.410 -7.212 1.00 48.09 120 MET A C 1
ATOM 1006 O O . MET A 1 120 ? 22.585 34.525 -7.059 1.00 48.09 120 MET A O 1
ATOM 1010 N N . GLN A 1 121 ? 20.943 33.090 -6.617 1.00 46.94 121 GLN A N 1
ATOM 1011 C CA . GLN A 1 121 ? 20.209 33.995 -5.723 1.00 46.94 121 GLN A CA 1
ATOM 1012 C C . GLN A 1 121 ? 20.798 34.021 -4.308 1.00 46.94 121 GLN A C 1
ATOM 1014 O O . GLN A 1 121 ? 20.811 35.070 -3.674 1.00 46.94 121 GLN A O 1
ATOM 1019 N N . ARG A 1 122 ? 21.392 32.928 -3.817 1.00 52.09 122 ARG A N 1
ATOM 1020 C CA . ARG A 1 122 ? 22.102 32.897 -2.523 1.00 52.09 122 ARG A CA 1
ATOM 1021 C C . ARG A 1 122 ? 23.335 33.799 -2.484 1.00 52.09 122 ARG A C 1
ATOM 1023 O O . ARG A 1 122 ? 23.752 34.187 -1.396 1.00 52.09 122 ARG A O 1
ATOM 1030 N N . THR A 1 123 ? 23.890 34.185 -3.635 1.00 48.81 123 THR A N 1
ATOM 1031 C CA . THR A 1 123 ? 24.939 35.219 -3.710 1.00 48.81 123 THR A CA 1
ATOM 1032 C C . THR A 1 123 ? 24.386 36.651 -3.699 1.00 48.81 123 THR A C 1
ATOM 1034 O O . THR A 1 123 ? 25.155 37.595 -3.523 1.00 48.81 123 THR A O 1
ATOM 1037 N N . LYS A 1 124 ? 23.063 36.842 -3.777 1.00 43.03 124 LYS A N 1
ATOM 1038 C CA . LYS A 1 124 ? 22.388 38.131 -3.579 1.00 43.03 124 LYS A CA 1
ATOM 1039 C C . LYS A 1 124 ? 21.264 38.006 -2.546 1.00 43.03 124 LYS A C 1
ATOM 1041 O O . LYS A 1 124 ? 20.108 37.846 -2.895 1.00 43.03 124 LYS A O 1
ATOM 1046 N N . LEU A 1 125 ? 21.665 38.139 -1.279 1.00 41.50 125 LEU A N 1
ATOM 1047 C CA . LEU A 1 125 ? 20.902 38.692 -0.148 1.00 41.50 125 LEU A CA 1
ATOM 1048 C C . LEU A 1 125 ? 19.439 38.231 0.019 1.00 41.50 125 LEU A C 1
ATOM 1050 O O . LEU A 1 125 ? 18.528 38.646 -0.685 1.00 41.50 125 LEU A O 1
ATOM 1054 N N . ALA A 1 126 ? 19.218 37.466 1.088 1.00 43.78 126 ALA A N 1
ATOM 1055 C CA . ALA A 1 126 ? 17.909 37.198 1.666 1.00 43.78 126 ALA A CA 1
ATOM 1056 C C . ALA A 1 126 ? 17.148 38.497 2.003 1.00 43.78 126 ALA A C 1
ATOM 1058 O O . ALA A 1 126 ? 17.596 39.267 2.855 1.00 43.78 126 ALA A O 1
ATOM 1059 N N . GLU A 1 127 ? 15.960 38.695 1.428 1.00 39.47 127 GLU A N 1
ATOM 1060 C CA . GLU A 1 127 ? 15.001 39.698 1.903 1.00 39.47 127 GLU A CA 1
ATOM 1061 C C . GLU A 1 127 ? 13.785 39.039 2.561 1.00 39.47 127 GLU A C 1
ATOM 1063 O O . GLU A 1 127 ? 13.163 38.115 2.043 1.00 39.47 127 GLU A O 1
ATOM 1068 N N . THR A 1 128 ? 13.456 39.535 3.754 1.00 35.75 128 THR A N 1
ATOM 1069 C CA . THR A 1 128 ? 12.286 39.135 4.539 1.00 35.75 128 THR A CA 1
ATOM 1070 C C . THR A 1 128 ? 11.112 40.035 4.167 1.00 35.75 128 THR A C 1
ATOM 1072 O O . THR A 1 128 ? 11.198 41.248 4.335 1.00 35.75 128 THR A O 1
ATOM 1075 N N . GLN A 1 129 ? 9.999 39.469 3.693 1.00 39.59 129 GLN A N 1
ATOM 1076 C CA . GLN A 1 129 ? 8.799 40.257 3.398 1.00 39.59 129 GLN A CA 1
ATOM 1077 C C . GLN A 1 129 ? 7.921 40.441 4.648 1.00 39.59 129 GLN A C 1
ATOM 1079 O O . GLN A 1 129 ? 7.576 39.490 5.349 1.00 39.59 129 GLN A O 1
ATOM 1084 N N . THR A 1 130 ? 7.565 41.695 4.932 1.00 38.16 130 THR A N 1
ATOM 1085 C CA . THR A 1 130 ? 6.586 42.105 5.953 1.00 38.16 130 THR A CA 1
ATOM 1086 C C . THR A 1 130 ? 5.217 42.309 5.318 1.00 38.16 130 THR A C 1
ATOM 1088 O O . THR A 1 130 ? 5.103 43.104 4.388 1.00 38.16 130 THR A O 1
ATOM 1091 N N . VAL A 1 131 ? 4.178 41.671 5.863 1.00 48.09 131 VAL A N 1
ATOM 1092 C CA . VAL A 1 131 ? 2.787 41.904 5.448 1.00 48.09 131 VAL A CA 1
ATOM 1093 C C . VAL A 1 131 ? 2.059 42.720 6.518 1.00 48.09 131 VAL A C 1
ATOM 1095 O O . VAL A 1 131 ? 2.203 42.486 7.721 1.00 48.09 131 VAL A O 1
ATOM 1098 N N . ASN A 1 132 ? 1.300 43.711 6.059 1.00 42.62 132 ASN A N 1
ATOM 1099 C CA . ASN A 1 132 ? 0.457 44.571 6.881 1.00 42.62 132 ASN A CA 1
ATOM 1100 C C . ASN A 1 132 ? -0.896 43.881 7.104 1.00 42.62 132 ASN A C 1
ATOM 1102 O O . ASN A 1 132 ? -1.574 43.562 6.129 1.00 42.62 132 ASN A O 1
ATOM 1106 N N . VAL A 1 133 ? -1.305 43.677 8.357 1.00 51.38 133 VAL A N 1
ATOM 1107 C CA . VAL A 1 133 ? -2.642 43.161 8.696 1.00 51.38 133 VAL A CA 1
ATOM 1108 C C . VAL A 1 133 ? -3.425 44.271 9.384 1.00 51.38 133 VAL A C 1
ATOM 1110 O O . VAL A 1 133 ? -2.939 44.865 10.345 1.00 51.38 133 VAL A O 1
ATOM 1113 N N . VAL A 1 134 ? -4.621 44.565 8.877 1.00 45.09 134 VAL A N 1
ATOM 1114 C CA . VAL A 1 134 ? -5.514 45.591 9.429 1.00 45.09 134 VAL A CA 1
ATOM 1115 C C . VAL A 1 134 ? -6.527 44.913 10.344 1.00 45.09 134 VAL A C 1
ATOM 1117 O O . VAL A 1 134 ? -7.186 43.959 9.929 1.00 45.09 134 VAL A O 1
ATOM 1120 N N . THR A 1 135 ? -6.632 45.360 11.593 1.00 52.44 135 THR A N 1
ATOM 1121 C CA . THR A 1 135 ? -7.658 44.872 12.528 1.00 52.44 135 THR A CA 1
ATOM 1122 C C . THR A 1 135 ? -9.001 45.555 12.269 1.00 52.44 135 THR A C 1
ATOM 1124 O O . THR A 1 135 ? -9.070 46.612 11.645 1.00 52.44 135 THR A O 1
ATOM 1127 N N . SER A 1 136 ? -10.094 44.967 12.762 1.00 47.25 136 SER A N 1
ATOM 1128 C CA . SER A 1 136 ? -11.474 45.441 12.554 1.00 47.25 136 SER A CA 1
ATOM 1129 C C . SER A 1 136 ? -11.759 46.867 13.054 1.00 47.25 136 SER A C 1
ATOM 1131 O O . SER A 1 136 ? -12.805 47.420 12.733 1.00 47.25 136 SER A O 1
ATOM 1133 N N . SER A 1 137 ? -10.838 47.468 13.811 1.00 54.72 137 SER A N 1
ATOM 1134 C CA . SER A 1 137 ? -10.888 48.862 14.274 1.00 54.72 137 SER A CA 1
ATOM 1135 C C . SER A 1 137 ? -10.150 49.848 13.350 1.00 54.72 137 SER A C 1
ATOM 1137 O O . SER A 1 137 ? -10.151 51.042 13.625 1.00 54.72 137 SER A O 1
ATOM 1139 N N . GLY A 1 138 ? -9.531 49.372 12.261 1.00 51.91 138 GLY A N 1
ATOM 1140 C CA . GLY A 1 138 ? -8.858 50.195 11.245 1.00 51.91 138 GLY A CA 1
ATOM 1141 C C . GLY A 1 138 ? -7.344 50.380 11.420 1.00 51.91 138 GLY A C 1
ATOM 1142 O O . GLY A 1 138 ? -6.715 50.981 10.551 1.00 51.91 138 GLY A O 1
ATOM 1143 N N . ASP A 1 139 ? -6.736 49.839 12.479 1.00 52.34 139 ASP A N 1
ATOM 1144 C CA . ASP A 1 139 ? -5.297 49.983 12.735 1.00 52.34 139 ASP A CA 1
ATOM 1145 C C . ASP A 1 139 ? -4.459 48.915 12.011 1.00 52.34 139 ASP A C 1
ATOM 1147 O O . ASP A 1 139 ? -4.776 47.722 12.011 1.00 52.34 139 ASP A O 1
ATOM 1151 N N . VAL A 1 140 ? -3.349 49.345 11.398 1.00 52.34 140 VAL A N 1
ATOM 1152 C CA . VAL A 1 140 ? -2.456 48.493 10.597 1.00 52.34 140 VAL A CA 1
ATOM 1153 C C . VAL A 1 140 ? -1.284 47.988 11.443 1.00 52.34 140 VAL A C 1
ATOM 1155 O O . VAL A 1 140 ? -0.377 48.748 11.782 1.00 52.34 140 VAL A O 1
ATOM 1158 N N . VAL A 1 141 ? -1.246 46.686 11.736 1.00 54.59 141 VAL A N 1
ATOM 1159 C CA . VAL A 1 141 ? -0.157 46.042 12.489 1.00 54.59 141 VAL A CA 1
ATOM 1160 C C . VAL A 1 141 ? 0.757 45.258 11.540 1.00 54.59 141 VAL A C 1
ATOM 1162 O O . VAL A 1 141 ? 0.318 44.379 10.797 1.00 54.59 141 VAL A O 1
ATOM 1165 N N . LYS A 1 142 ? 2.065 45.545 11.584 1.00 39.66 142 LYS A N 1
ATOM 1166 C CA . LYS A 1 142 ? 3.106 44.806 10.845 1.00 39.66 142 LYS A CA 1
ATOM 1167 C C . LYS A 1 142 ? 3.515 43.552 11.620 1.00 39.66 142 LYS A C 1
ATOM 1169 O O . LYS A 1 142 ? 4.215 43.660 12.625 1.00 39.66 142 LYS A O 1
ATOM 1174 N N . ARG A 1 143 ? 3.135 42.359 11.148 1.00 42.16 143 ARG A N 1
ATOM 1175 C CA . ARG A 1 143 ? 3.636 41.078 11.689 1.00 42.16 143 ARG A CA 1
ATOM 1176 C C . ARG A 1 143 ? 4.510 40.360 10.664 1.00 42.16 143 ARG A C 1
ATOM 1178 O O . ARG A 1 143 ? 4.156 40.236 9.496 1.00 42.16 143 ARG A O 1
ATOM 1185 N N . LYS A 1 144 ? 5.658 39.855 11.125 1.00 38.69 144 LYS A N 1
ATOM 1186 C CA . LYS A 1 144 ? 6.500 38.919 10.368 1.00 38.69 144 LYS A CA 1
ATOM 1187 C C . LYS A 1 144 ? 5.900 37.524 10.521 1.00 38.69 144 LYS A C 1
ATOM 1189 O O . LYS A 1 144 ? 6.031 36.920 11.581 1.00 38.69 144 LYS A O 1
ATOM 1194 N N . VAL A 1 145 ? 5.218 37.033 9.492 1.00 40.16 145 VAL A N 1
ATOM 1195 C CA . VAL A 1 145 ? 4.672 35.672 9.478 1.00 40.16 145 VAL A CA 1
ATOM 1196 C C . VAL A 1 145 ? 5.665 34.781 8.738 1.00 40.16 145 VAL A C 1
ATOM 1198 O O . VAL A 1 145 ? 5.966 35.026 7.573 1.00 40.16 145 VAL A O 1
ATOM 1201 N N . LYS A 1 146 ? 6.199 33.752 9.408 1.00 40.06 146 LYS A N 1
ATOM 1202 C CA . LYS A 1 146 ? 6.803 32.615 8.703 1.00 40.06 146 LYS A CA 1
ATOM 1203 C C . LYS A 1 146 ? 5.642 31.856 8.071 1.00 40.06 146 LYS A C 1
ATOM 1205 O O . LYS A 1 146 ? 4.858 31.260 8.802 1.00 40.06 146 LYS A O 1
ATOM 1210 N N . ALA A 1 147 ? 5.492 31.933 6.752 1.00 40.38 147 ALA A N 1
ATOM 1211 C CA . ALA A 1 147 ? 4.528 31.100 6.050 1.00 40.38 147 ALA A CA 1
ATOM 1212 C C . ALA A 1 147 ? 4.891 29.630 6.313 1.00 40.38 147 ALA A C 1
ATOM 1214 O O . ALA A 1 147 ? 5.969 29.172 5.928 1.00 40.38 147 ALA A O 1
ATOM 1215 N N . ALA A 1 148 ? 4.021 28.927 7.038 1.00 36.94 148 ALA A N 1
ATOM 1216 C CA . ALA A 1 148 ? 4.045 27.479 7.092 1.00 36.94 148 ALA A CA 1
ATOM 1217 C C . ALA A 1 148 ? 3.735 26.983 5.678 1.00 36.94 148 ALA A C 1
ATOM 1219 O O . ALA A 1 148 ? 2.739 27.368 5.069 1.00 36.94 148 ALA A O 1
ATOM 1220 N N . PHE A 1 149 ? 4.672 26.219 5.139 1.00 35.50 149 PHE A N 1
ATOM 1221 C CA . PHE A 1 149 ? 4.642 25.696 3.789 1.00 35.50 149 PHE A CA 1
ATOM 1222 C C . PHE A 1 149 ? 3.608 24.567 3.736 1.00 35.50 149 PHE A C 1
ATOM 1224 O O . PHE A 1 149 ? 3.847 23.503 4.304 1.00 35.50 149 PHE A O 1
ATOM 1231 N N . ASP A 1 150 ? 2.470 24.793 3.082 1.00 32.75 150 ASP A N 1
ATOM 1232 C CA . ASP A 1 150 ? 1.514 23.730 2.776 1.00 32.75 150 ASP A CA 1
ATOM 1233 C C . ASP A 1 150 ? 1.774 23.258 1.341 1.00 32.75 150 ASP A C 1
ATOM 1235 O O . ASP A 1 150 ? 1.414 23.911 0.359 1.00 32.75 150 ASP A O 1
ATOM 1239 N N . PHE A 1 151 ? 2.521 22.160 1.212 1.00 37.66 151 PHE A N 1
ATOM 1240 C CA . PHE A 1 151 ? 2.717 21.504 -0.074 1.00 37.66 151 PHE A CA 1
ATOM 1241 C C . PHE A 1 151 ? 1.463 20.690 -0.392 1.00 37.66 151 PHE A C 1
ATOM 1243 O O . PHE A 1 151 ? 1.288 19.576 0.102 1.00 37.66 151 PHE A O 1
ATOM 1250 N N . GLY A 1 152 ? 0.640 21.218 -1.297 1.00 38.56 152 GLY A N 1
ATOM 1251 C CA . GLY A 1 152 ? -0.319 20.432 -2.064 1.00 38.56 152 GLY A CA 1
ATOM 1252 C C . GLY A 1 152 ? 0.407 19.364 -2.887 1.00 38.56 152 GLY A C 1
ATOM 1253 O O . GLY A 1 152 ? 0.742 19.578 -4.048 1.00 38.56 152 GLY A O 1
ATOM 1254 N N . ALA A 1 153 ? 0.667 18.212 -2.270 1.00 38.62 153 ALA A N 1
ATOM 1255 C CA . ALA A 1 153 ? 1.167 16.999 -2.903 1.00 38.62 153 ALA A CA 1
ATOM 1256 C C . ALA A 1 153 ? 0.091 15.913 -2.799 1.00 38.62 153 ALA A C 1
ATOM 1258 O O . ALA A 1 153 ? 0.220 14.921 -2.081 1.00 38.62 153 ALA A O 1
ATOM 1259 N N . THR A 1 154 ? -1.006 16.113 -3.524 1.00 45.66 154 THR A N 1
ATOM 1260 C CA . THR A 1 154 ? -2.073 15.124 -3.684 1.00 45.66 154 THR A CA 1
ATOM 1261 C C . THR A 1 154 ? -1.625 14.034 -4.664 1.00 45.66 154 THR A C 1
ATOM 1263 O O . THR A 1 154 ? -2.084 13.999 -5.799 1.00 45.66 154 THR A O 1
ATOM 1266 N N . ALA A 1 155 ? -0.685 13.175 -4.253 1.00 44.06 155 ALA A N 1
ATOM 1267 C CA . ALA A 1 155 ? -0.466 11.832 -4.809 1.00 44.06 155 ALA A CA 1
ATOM 1268 C C . ALA A 1 155 ? 0.618 11.065 -4.020 1.00 44.06 155 ALA A C 1
ATOM 1270 O O . ALA A 1 155 ? 1.779 11.461 -3.991 1.00 44.06 155 ALA A O 1
ATOM 1271 N N . LEU A 1 156 ? 0.236 9.915 -3.449 1.00 44.94 156 LEU A N 1
ATOM 1272 C CA . LEU A 1 156 ? 1.085 8.756 -3.098 1.00 44.94 156 LEU A CA 1
ATOM 1273 C C . LEU A 1 156 ? 2.209 8.895 -2.050 1.00 44.94 156 LEU A C 1
ATOM 1275 O O . LEU A 1 156 ? 2.872 7.899 -1.766 1.00 44.94 156 LEU A O 1
ATOM 1279 N N . ASN A 1 157 ? 2.400 10.043 -1.403 1.00 51.75 157 ASN A N 1
ATOM 1280 C CA . ASN A 1 157 ? 3.336 10.136 -0.278 1.00 51.75 157 ASN A CA 1
ATOM 1281 C C . ASN A 1 157 ? 2.681 9.676 1.032 1.00 51.75 157 ASN A C 1
ATOM 1283 O O . ASN A 1 157 ? 1.779 10.324 1.555 1.00 51.75 157 ASN A O 1
ATOM 1287 N N . ASN A 1 158 ? 3.169 8.562 1.581 1.00 61.50 158 ASN A N 1
ATOM 1288 C CA . ASN A 1 158 ? 2.830 8.104 2.926 1.00 61.50 158 ASN A CA 1
ATOM 1289 C C . ASN A 1 158 ? 3.274 9.163 3.959 1.00 61.50 158 ASN A C 1
ATOM 1291 O O . ASN A 1 158 ? 4.464 9.307 4.246 1.00 61.50 158 ASN A O 1
ATOM 1295 N N . ASN A 1 159 ? 2.316 9.914 4.502 1.00 76.44 159 ASN A N 1
ATOM 1296 C CA . ASN A 1 159 ? 2.507 11.048 5.412 1.00 76.44 159 ASN A CA 1
ATOM 1297 C C . ASN A 1 159 ? 2.581 10.639 6.898 1.00 76.44 159 ASN A C 1
ATOM 1299 O O . ASN A 1 159 ? 2.286 11.446 7.780 1.00 76.44 159 ASN A O 1
ATOM 1303 N N . TRP A 1 160 ? 3.001 9.404 7.188 1.00 81.56 160 TRP A N 1
ATOM 1304 C CA . TRP A 1 160 ? 3.045 8.852 8.546 1.00 81.56 160 TRP A CA 1
ATOM 1305 C C . TRP A 1 160 ? 3.886 9.673 9.534 1.00 81.56 160 TRP A C 1
ATOM 1307 O O . TRP A 1 160 ? 3.572 9.692 10.715 1.00 81.56 160 TRP A O 1
ATOM 1317 N N . ARG A 1 161 ? 4.943 10.366 9.079 1.00 83.56 161 ARG A N 1
ATOM 1318 C CA . ARG A 1 161 ? 5.817 11.168 9.959 1.00 83.56 161 ARG A CA 1
ATOM 1319 C C . ARG A 1 161 ? 5.114 12.406 10.527 1.00 83.56 161 ARG A C 1
ATOM 1321 O O . ARG A 1 161 ? 5.042 12.504 11.747 1.00 83.56 161 ARG A O 1
ATOM 1328 N N . PRO A 1 162 ? 4.591 13.337 9.700 1.00 87.12 162 PRO A N 1
ATOM 1329 C CA . PRO A 1 162 ? 3.773 14.437 10.208 1.00 87.12 162 PRO A CA 1
ATOM 1330 C C . PRO A 1 162 ? 2.598 13.959 11.061 1.00 87.12 162 PRO A C 1
ATOM 1332 O O . PRO A 1 162 ? 2.294 14.580 12.073 1.00 87.12 162 PRO A O 1
ATOM 1335 N N . ARG A 1 163 ? 1.971 12.842 10.672 1.00 84.19 163 ARG A N 1
ATOM 1336 C CA . ARG A 1 163 ? 0.819 12.281 11.380 1.00 84.19 163 ARG A CA 1
ATOM 1337 C C . ARG A 1 163 ? 1.184 11.758 12.767 1.00 84.19 163 ARG A C 1
ATOM 1339 O O . ARG A 1 163 ? 0.589 12.198 13.732 1.00 84.19 163 ARG A O 1
ATOM 1346 N N . SER A 1 164 ? 2.259 10.982 12.881 1.00 86.44 164 SER A N 1
ATOM 1347 C CA . SER A 1 164 ? 2.787 10.523 14.172 1.00 86.44 164 SER A CA 1
ATOM 1348 C C . SER A 1 164 ? 3.177 11.679 15.102 1.00 86.44 164 SER A C 1
ATOM 1350 O O . SER A 1 164 ? 3.037 11.562 16.316 1.00 86.44 164 SER A O 1
ATOM 1352 N N . LEU A 1 165 ? 3.648 12.804 14.551 1.00 86.56 165 LEU A N 1
ATOM 1353 C CA . LEU A 1 165 ? 3.914 14.011 15.338 1.00 86.56 165 LEU A CA 1
ATOM 1354 C C . LEU A 1 165 ? 2.624 14.665 15.853 1.00 86.56 165 LEU A C 1
ATOM 1356 O O . LEU A 1 165 ? 2.618 15.192 16.960 1.00 86.56 165 LEU A O 1
ATOM 1360 N N . ALA A 1 166 ? 1.555 14.640 15.055 1.00 87.38 166 ALA A N 1
ATOM 1361 C CA . ALA A 1 166 ? 0.239 15.118 15.466 1.00 87.38 166 ALA A CA 1
ATOM 1362 C C . ALA A 1 166 ? -0.396 14.191 16.517 1.00 87.38 166 ALA A C 1
ATOM 1364 O O . ALA A 1 166 ? -0.923 14.693 17.506 1.00 87.38 166 ALA A O 1
ATOM 1365 N N . ASP A 1 167 ? -0.268 12.869 16.356 1.00 87.12 167 ASP A N 1
ATOM 1366 C CA . ASP A 1 167 ? -0.728 11.867 17.329 1.00 87.12 167 ASP A CA 1
ATOM 1367 C C . ASP A 1 167 ? -0.066 12.083 18.701 1.00 87.12 167 ASP A C 1
ATOM 1369 O O . ASP A 1 167 ? -0.717 12.045 19.739 1.00 87.12 167 ASP A O 1
ATOM 1373 N N . ALA A 1 168 ? 1.231 12.404 18.718 1.00 84.81 168 ALA A N 1
ATOM 1374 C CA . ALA A 1 168 ? 1.952 12.697 19.956 1.00 84.81 168 ALA A CA 1
ATOM 1375 C C . ALA A 1 168 ? 1.564 14.038 20.610 1.00 84.81 168 ALA A C 1
ATOM 1377 O O . ALA A 1 168 ? 1.906 14.262 21.768 1.00 84.81 168 ALA A O 1
ATOM 1378 N N . ALA A 1 169 ? 0.911 14.946 19.878 1.00 85.12 169 ALA A N 1
ATOM 1379 C CA . ALA A 1 169 ? 0.628 16.308 20.329 1.00 85.12 169 ALA A CA 1
ATOM 1380 C C . ALA A 1 169 ? -0.850 16.568 20.660 1.00 85.12 169 ALA A C 1
ATOM 1382 O O . ALA A 1 169 ? -1.154 17.619 21.221 1.00 85.12 169 ALA A O 1
ATOM 1383 N N . PHE A 1 170 ? -1.777 15.675 20.286 1.00 80.69 170 PHE A N 1
ATOM 1384 C CA . PHE A 1 170 ? -3.211 15.947 20.447 1.00 80.69 170 PHE A CA 1
ATOM 1385 C C . PHE A 1 170 ? -3.713 15.741 21.887 1.00 80.69 170 PHE A C 1
ATOM 1387 O O . PHE A 1 170 ? -4.651 16.420 22.312 1.00 80.69 170 PHE A O 1
ATOM 1394 N N . LEU A 1 171 ? -3.109 14.806 22.627 1.00 78.25 171 LEU A N 1
ATOM 1395 C CA . LEU A 1 171 ? -3.476 14.495 24.004 1.00 78.25 171 LEU A CA 1
ATOM 1396 C C . LEU A 1 171 ? -2.425 15.082 24.956 1.00 78.25 171 LEU A C 1
ATOM 1398 O O . LEU A 1 171 ? -1.306 14.581 25.031 1.00 78.25 171 LEU A O 1
ATOM 1402 N N . ASP A 1 172 ? -2.791 16.140 25.674 1.00 74.50 172 ASP A N 1
ATOM 1403 C CA . ASP A 1 172 ? -2.034 16.689 26.802 1.00 74.50 172 ASP A CA 1
ATOM 1404 C C . ASP A 1 172 ? -2.872 16.543 28.083 1.00 74.50 172 ASP A C 1
ATOM 1406 O O . ASP A 1 172 ? -4.091 16.368 28.015 1.00 74.50 172 ASP A O 1
ATOM 1410 N N . GLU A 1 173 ? -2.247 16.665 29.257 1.00 69.44 173 GLU A N 1
ATOM 1411 C CA . GLU A 1 173 ? -2.937 16.637 30.560 1.00 69.44 173 GLU A CA 1
ATOM 1412 C C . GLU A 1 173 ? -4.043 17.705 30.658 1.00 69.44 173 GLU A C 1
ATOM 1414 O O . GLU A 1 173 ? -4.989 17.566 31.430 1.00 69.44 173 GLU A O 1
ATOM 1419 N N . ASN A 1 174 ? -3.946 18.766 29.851 1.00 74.56 174 ASN A N 1
ATOM 1420 C CA . ASN A 1 174 ? -4.903 19.868 29.814 1.00 74.56 174 ASN A CA 1
ATOM 1421 C C . ASN A 1 174 ? -5.991 19.727 28.738 1.00 74.56 174 ASN A C 1
ATOM 1423 O O . ASN A 1 174 ? -6.820 20.633 28.615 1.00 74.56 174 ASN A O 1
ATOM 1427 N N . THR A 1 175 ? -5.997 18.664 27.926 1.00 80.69 175 THR A N 1
ATOM 1428 C CA . THR A 1 175 ? -6.999 18.495 26.863 1.00 80.69 175 THR A CA 1
ATOM 1429 C C . THR A 1 175 ? -8.378 18.226 27.489 1.00 80.69 175 THR A C 1
ATOM 1431 O O . THR A 1 175 ? -8.569 17.176 28.103 1.00 80.69 175 THR A O 1
ATOM 1434 N N . PRO A 1 176 ? -9.370 19.133 27.351 1.00 80.56 176 PRO A N 1
ATOM 1435 C CA . PRO A 1 176 ? -10.674 18.941 27.974 1.00 80.56 176 PRO A CA 1
ATOM 1436 C C . PRO A 1 176 ? -11.465 17.850 27.246 1.00 80.56 176 PRO A C 1
ATOM 1438 O O . PRO A 1 176 ? -11.684 17.931 26.037 1.00 80.56 176 PRO A O 1
ATOM 1441 N N . ILE A 1 177 ? -11.945 16.853 27.992 1.00 81.94 177 ILE A N 1
ATOM 1442 C CA . ILE A 1 177 ? -12.867 15.834 27.482 1.00 81.94 177 ILE A CA 1
ATOM 1443 C C . ILE A 1 177 ? -14.296 16.312 27.746 1.00 81.94 177 ILE A C 1
ATOM 1445 O O . ILE A 1 177 ? -14.697 16.509 28.893 1.00 81.94 177 ILE A O 1
ATOM 1449 N N . THR A 1 178 ? -15.073 16.506 26.681 1.00 84.69 178 THR A N 1
ATOM 1450 C CA . THR A 1 178 ? -16.496 16.849 26.773 1.00 84.69 178 THR A CA 1
ATOM 1451 C C . THR A 1 178 ? -17.357 15.646 26.434 1.00 84.69 178 THR A C 1
ATOM 1453 O O . THR A 1 178 ? -17.099 14.955 25.451 1.00 84.69 178 THR A O 1
ATOM 1456 N N . PHE A 1 179 ? -18.418 15.440 27.207 1.00 83.44 179 PHE A N 1
ATOM 1457 C CA . PHE A 1 179 ? -19.393 14.382 26.971 1.00 83.44 179 PHE A CA 1
ATOM 1458 C C . PHE A 1 179 ? -20.679 14.986 26.420 1.00 83.44 179 PHE A C 1
ATOM 1460 O O . PHE A 1 179 ? -21.224 15.923 27.008 1.00 83.44 179 PHE A O 1
ATOM 1467 N N . ASP A 1 180 ? -21.167 14.441 25.309 1.00 83.06 180 ASP A N 1
ATOM 1468 C CA . ASP A 1 180 ? -22.511 14.742 24.832 1.00 83.06 180 ASP A CA 1
ATOM 1469 C C . ASP A 1 180 ? -23.511 13.820 25.539 1.00 83.06 180 ASP A C 1
ATOM 1471 O O . ASP A 1 180 ? -23.440 12.597 25.428 1.00 83.06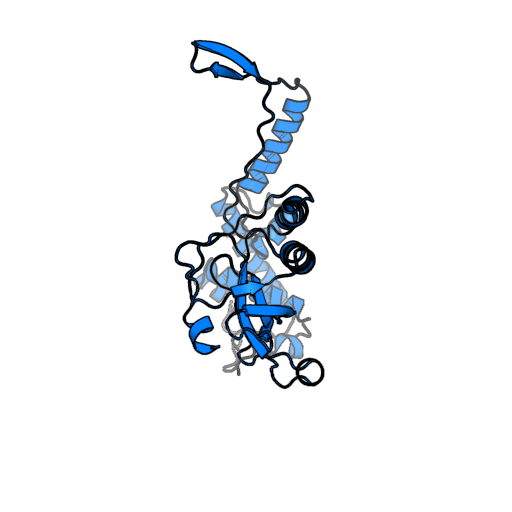 180 ASP A O 1
ATOM 1475 N N . ALA A 1 181 ? -24.422 14.418 26.304 1.00 76.06 181 ALA A N 1
ATOM 1476 C CA . ALA A 1 181 ? -25.481 13.718 27.029 1.00 76.06 181 ALA A CA 1
ATOM 1477 C C . ALA A 1 181 ? -26.862 13.909 26.374 1.00 76.06 181 ALA A C 1
ATOM 1479 O O . ALA A 1 181 ? -27.892 13.655 27.010 1.00 76.06 181 ALA A O 1
ATOM 1480 N N . ALA A 1 182 ? -26.915 14.393 25.128 1.00 74.75 182 ALA A N 1
ATOM 1481 C CA . ALA A 1 182 ? -28.165 14.619 24.417 1.00 74.75 182 ALA A CA 1
ATOM 1482 C C . ALA A 1 182 ? -29.009 13.331 24.339 1.00 74.75 182 ALA A C 1
ATOM 1484 O O . ALA A 1 182 ? -28.615 12.331 23.747 1.00 74.75 182 ALA A O 1
ATOM 1485 N N . GLY A 1 183 ? -30.203 13.363 24.944 1.00 72.00 183 GLY A N 1
ATOM 1486 C CA . GLY A 1 183 ? -31.166 12.256 24.909 1.00 72.00 183 GLY A CA 1
ATOM 1487 C C . GLY A 1 183 ? -31.026 11.206 26.018 1.00 72.00 183 GLY A C 1
ATOM 1488 O O . GLY A 1 183 ? -31.836 10.278 26.058 1.00 72.00 183 GLY A O 1
ATOM 1489 N N . ALA A 1 184 ? -30.070 11.347 26.943 1.00 75.44 184 ALA A N 1
ATOM 1490 C CA . ALA A 1 184 ? -29.972 10.465 28.106 1.00 75.44 184 ALA A CA 1
ATOM 1491 C C . ALA A 1 184 ? -31.179 10.652 29.046 1.00 75.44 184 ALA A C 1
ATOM 1493 O O . ALA A 1 184 ? -31.590 11.774 29.353 1.00 75.44 184 ALA A O 1
ATOM 1494 N N . THR A 1 185 ? -31.750 9.548 29.529 1.00 81.31 185 THR A N 1
ATOM 1495 C CA . THR A 1 185 ? -32.863 9.562 30.493 1.00 81.31 185 THR A CA 1
ATOM 1496 C C . THR A 1 185 ? -32.494 8.740 31.723 1.00 81.31 185 THR A C 1
ATOM 1498 O O . THR A 1 185 ? -31.569 7.937 31.691 1.00 81.31 185 THR A O 1
ATOM 1501 N N . GLY A 1 186 ? -33.233 8.870 32.828 1.00 75.25 186 GLY A N 1
ATOM 1502 C CA . GLY A 1 186 ? -32.997 8.021 34.008 1.00 75.25 186 GLY A CA 1
ATOM 1503 C C . GLY A 1 186 ? -33.193 6.514 33.755 1.00 75.25 186 GLY A C 1
ATOM 1504 O O . GLY A 1 186 ? -32.798 5.704 34.586 1.00 75.25 186 GLY A O 1
ATOM 1505 N N . ALA A 1 187 ? -33.800 6.142 32.623 1.00 79.69 187 ALA A N 1
ATOM 1506 C CA . ALA A 1 187 ? -34.017 4.760 32.208 1.00 79.69 187 ALA A CA 1
ATOM 1507 C C . ALA A 1 187 ? -32.987 4.253 31.181 1.00 79.69 187 ALA A C 1
ATOM 1509 O O . ALA A 1 187 ? -33.015 3.070 30.857 1.00 79.69 187 ALA A O 1
ATOM 1510 N N . SER A 1 188 ? -32.114 5.115 30.645 1.00 84.12 188 SER A N 1
ATOM 1511 C CA . SER A 1 188 ? -31.057 4.672 29.730 1.00 84.12 188 SER A CA 1
ATOM 1512 C C . SER A 1 188 ? -29.919 4.002 30.491 1.00 84.12 188 SER A C 1
ATOM 1514 O O . SER A 1 188 ? -29.622 4.383 31.624 1.00 84.12 188 SER A O 1
ATOM 1516 N N . ASP A 1 189 ? -29.249 3.059 29.833 1.00 86.62 189 ASP A N 1
ATOM 1517 C CA . ASP A 1 189 ? -28.018 2.471 30.348 1.00 86.62 189 ASP A CA 1
ATOM 1518 C C . ASP A 1 189 ? -26.946 3.555 30.535 1.00 86.62 189 ASP A C 1
ATOM 1520 O O . ASP A 1 189 ? -26.621 4.302 29.610 1.00 86.62 189 ASP A O 1
ATOM 1524 N N . GLN A 1 190 ? -26.394 3.637 31.741 1.00 89.25 190 GLN A N 1
ATOM 1525 C CA . GLN A 1 190 ? -25.324 4.551 32.115 1.00 89.25 190 GLN A CA 1
ATOM 1526 C C . GLN A 1 190 ? -24.005 3.785 32.145 1.00 89.25 190 GLN A C 1
ATOM 1528 O O . GLN A 1 190 ? -23.828 2.871 32.950 1.00 89.25 190 GLN A O 1
ATOM 1533 N N . LEU A 1 191 ? -23.082 4.159 31.259 1.00 90.19 191 LEU A N 1
ATOM 1534 C CA . LEU A 1 191 ? -21.741 3.586 31.197 1.00 90.19 191 LEU A CA 1
ATOM 1535 C C . LEU A 1 191 ? -20.780 4.413 32.057 1.00 90.19 191 LEU A C 1
ATOM 1537 O O . LEU A 1 191 ? -20.635 5.617 31.843 1.00 90.19 191 LEU A O 1
ATOM 1541 N N . ILE A 1 192 ? -20.108 3.763 33.006 1.00 91.31 192 ILE A N 1
ATOM 1542 C CA . ILE A 1 192 ? -19.061 4.372 33.833 1.00 91.31 192 ILE A CA 1
ATOM 1543 C C . ILE A 1 192 ? -17.701 3.978 33.262 1.00 91.31 192 ILE A C 1
ATOM 1545 O O . ILE A 1 192 ? -17.409 2.791 33.112 1.00 91.31 192 ILE A O 1
ATOM 1549 N N . PHE A 1 193 ? -16.861 4.972 32.978 1.00 90.19 193 PHE A N 1
ATOM 1550 C CA . PHE A 1 193 ? -15.510 4.779 32.457 1.00 90.19 193 PHE A CA 1
ATOM 1551 C C . PHE A 1 193 ? -14.453 5.256 33.450 1.00 90.19 193 PHE A C 1
ATOM 1553 O O . PHE A 1 193 ? -14.634 6.266 34.128 1.00 90.19 193 PHE A O 1
ATOM 1560 N N . SER A 1 194 ? -13.312 4.565 33.467 1.00 89.88 194 SER A N 1
ATOM 1561 C CA . SER A 1 194 ? -12.090 5.100 34.067 1.00 89.88 194 SER A CA 1
ATOM 1562 C C . SER A 1 194 ? -11.478 6.154 33.145 1.00 89.88 194 SER A C 1
ATOM 1564 O O . SER A 1 194 ? -11.237 5.886 31.965 1.00 89.88 194 SER A O 1
ATOM 1566 N N . GLU A 1 195 ? -11.192 7.336 33.689 1.00 86.94 195 GLU A N 1
ATOM 1567 C CA . GLU A 1 195 ? -10.536 8.428 32.960 1.00 86.94 195 GLU A CA 1
ATOM 1568 C C . GLU A 1 195 ? -9.177 7.992 32.388 1.00 86.94 195 GLU A C 1
ATOM 1570 O O . GLU A 1 195 ? -8.901 8.194 31.207 1.00 86.94 195 GLU A O 1
ATOM 1575 N N . ASP A 1 196 ? -8.377 7.286 33.190 1.00 88.44 196 ASP A N 1
ATOM 1576 C CA . ASP A 1 196 ? -7.067 6.757 32.793 1.00 88.44 196 ASP A CA 1
ATOM 1577 C C . ASP A 1 196 ? -7.168 5.758 31.625 1.00 88.44 196 ASP A C 1
ATOM 1579 O O . ASP A 1 196 ? -6.329 5.755 30.722 1.00 88.44 196 ASP A O 1
ATOM 1583 N N . ALA A 1 197 ? -8.225 4.938 31.586 1.00 88.69 197 ALA A N 1
ATOM 1584 C CA . ALA A 1 197 ? -8.438 3.996 30.487 1.00 88.69 197 ALA A CA 1
ATOM 1585 C C . ALA A 1 197 ? -8.747 4.719 29.167 1.00 88.69 197 ALA A C 1
ATOM 1587 O O . ALA A 1 197 ? -8.226 4.328 28.120 1.00 88.69 197 ALA A O 1
ATOM 1588 N N . ILE A 1 198 ? -9.550 5.789 29.215 1.00 88.75 198 ILE A N 1
ATOM 1589 C CA . ILE A 1 198 ? -9.856 6.618 28.042 1.00 88.75 198 ILE A CA 1
ATOM 1590 C C . ILE A 1 198 ? -8.595 7.337 27.559 1.00 88.75 198 ILE A C 1
ATOM 1592 O O . ILE A 1 198 ? -8.291 7.290 26.369 1.00 88.75 198 ILE A O 1
ATOM 1596 N N . GLN A 1 199 ? -7.831 7.954 28.463 1.00 88.00 199 GLN A N 1
ATOM 1597 C CA . GLN A 1 199 ? -6.600 8.662 28.101 1.00 88.00 199 GLN A CA 1
ATOM 1598 C C . GLN A 1 199 ? -5.581 7.724 27.436 1.00 88.00 199 GLN A C 1
ATOM 1600 O O . GLN A 1 199 ? -5.056 8.037 26.367 1.00 88.00 199 GLN A O 1
ATOM 1605 N N . LYS A 1 200 ? -5.359 6.529 28.002 1.00 89.56 200 LYS A N 1
ATOM 1606 C CA . LYS A 1 200 ? -4.470 5.511 27.413 1.00 89.56 200 LYS A CA 1
ATOM 1607 C C . LYS A 1 200 ? -4.952 5.018 26.053 1.00 89.56 200 LYS A C 1
ATOM 1609 O O . LYS A 1 200 ? -4.135 4.806 25.159 1.00 89.56 200 LYS A O 1
ATOM 1614 N N . LEU A 1 201 ? -6.261 4.833 25.892 1.00 90.38 201 LEU A N 1
ATOM 1615 C CA . LEU A 1 201 ? -6.855 4.426 24.624 1.00 90.38 201 LEU A CA 1
ATOM 1616 C C . LEU A 1 201 ? -6.646 5.496 23.548 1.00 90.38 201 LEU A C 1
ATOM 1618 O O . LEU A 1 201 ? -6.174 5.177 22.457 1.00 90.38 201 LEU A O 1
ATOM 1622 N N . LEU A 1 202 ? -6.953 6.755 23.866 1.00 89.31 202 LEU A N 1
ATOM 1623 C CA . LEU A 1 202 ? -6.774 7.883 22.956 1.00 89.31 202 LEU A CA 1
ATOM 1624 C C . LEU A 1 202 ? -5.300 8.043 22.559 1.00 89.31 202 LEU A C 1
ATOM 1626 O O . LEU A 1 202 ? -5.015 8.198 21.377 1.00 89.31 202 LEU A O 1
ATOM 1630 N N . ALA A 1 203 ? -4.360 7.887 23.495 1.00 88.56 203 ALA A N 1
ATOM 1631 C CA . ALA A 1 203 ? -2.923 7.946 23.207 1.00 88.56 203 ALA A CA 1
ATOM 1632 C C . ALA A 1 203 ? -2.431 6.869 22.214 1.00 88.56 203 ALA A C 1
ATOM 1634 O O . ALA A 1 203 ? -1.356 7.011 21.635 1.00 88.56 203 ALA A O 1
ATOM 1635 N N . CYS A 1 204 ? -3.197 5.792 22.012 1.00 89.12 204 CYS A N 1
ATOM 1636 C CA . CYS A 1 204 ? -2.892 4.744 21.036 1.00 89.12 204 CYS A CA 1
ATOM 1637 C C . CYS A 1 204 ? -3.563 4.966 19.666 1.00 89.12 204 CYS A C 1
ATOM 1639 O O . CYS A 1 204 ? -3.372 4.146 18.765 1.00 89.12 204 CYS A O 1
ATOM 1641 N N . CYS A 1 205 ? -4.379 6.013 19.515 1.00 89.31 205 CYS A N 1
ATOM 1642 C CA . CYS A 1 205 ? -5.163 6.285 18.311 1.00 89.31 205 CYS A CA 1
ATOM 1643 C C . CYS A 1 205 ? -4.480 7.301 17.385 1.00 89.31 205 CYS A C 1
ATOM 1645 O O . CYS A 1 205 ? -3.586 8.039 17.789 1.00 89.31 205 CYS A O 1
ATOM 1647 N N . ASP A 1 206 ? -4.927 7.328 16.130 1.00 88.25 206 ASP A N 1
ATOM 1648 C CA . ASP A 1 206 ? -4.416 8.211 15.079 1.00 88.25 206 ASP A CA 1
ATOM 1649 C C . ASP A 1 206 ? -5.393 9.373 14.833 1.00 88.25 206 ASP A C 1
ATOM 1651 O O . ASP A 1 206 ? -6.611 9.186 14.842 1.00 88.25 206 ASP A O 1
ATOM 1655 N N . VAL A 1 207 ? -4.875 10.576 14.572 1.00 86.62 207 VAL A N 1
ATOM 1656 C CA . VAL A 1 207 ? -5.698 11.784 14.365 1.00 86.62 207 VAL A CA 1
ATOM 1657 C C . VAL A 1 207 ? -6.543 11.761 13.083 1.00 86.62 207 VAL A C 1
ATOM 1659 O O . VAL A 1 207 ? -7.436 12.594 12.924 1.00 86.62 207 VAL A O 1
ATOM 1662 N N . LYS A 1 208 ? -6.258 10.863 12.131 1.00 85.44 208 LYS A N 1
ATOM 1663 C CA . LYS A 1 208 ? -6.943 10.784 10.827 1.00 85.44 208 LYS A CA 1
ATOM 1664 C C . LYS A 1 208 ? -7.590 9.437 10.551 1.00 85.44 208 LYS A C 1
ATOM 1666 O O . LYS A 1 208 ? -8.502 9.380 9.729 1.00 85.44 208 LYS A O 1
ATOM 1671 N N . VAL A 1 209 ? -7.103 8.359 11.151 1.00 87.69 209 VAL A N 1
ATOM 1672 C CA . VAL A 1 209 ? -7.601 7.002 10.911 1.00 87.69 209 VAL A CA 1
ATOM 1673 C C . VAL A 1 209 ? -8.562 6.590 12.021 1.00 87.69 209 VAL A C 1
ATOM 1675 O O . VAL A 1 209 ? -8.262 6.758 13.195 1.00 87.69 209 VAL A O 1
ATOM 1678 N N . GLN A 1 210 ? -9.706 6.011 11.653 1.00 87.75 210 GLN A N 1
ATOM 1679 C CA . GLN A 1 210 ? -10.640 5.477 12.634 1.00 87.75 210 GLN A CA 1
ATOM 1680 C C . GLN A 1 210 ? -10.053 4.269 13.369 1.00 87.75 210 GLN A C 1
ATOM 1682 O O . GLN A 1 210 ? -9.525 3.340 12.750 1.00 87.75 210 GLN A O 1
ATOM 1687 N N . CYS A 1 211 ? -10.231 4.256 14.686 1.00 90.00 211 CYS A N 1
ATOM 1688 C CA . CYS A 1 211 ? -9.913 3.143 15.568 1.00 90.00 211 CYS A CA 1
ATOM 1689 C C . CYS A 1 211 ? -11.186 2.630 16.256 1.00 90.00 211 CYS A C 1
ATOM 1691 O O . CYS A 1 211 ? -12.110 3.384 16.553 1.00 90.00 211 CYS A O 1
ATOM 1693 N N . CYS A 1 212 ? -11.232 1.328 16.507 1.00 89.19 212 CYS A N 1
ATOM 1694 C CA . CYS A 1 212 ? -12.303 0.629 17.204 1.00 89.19 212 CYS A CA 1
ATOM 1695 C C . CYS A 1 212 ? -11.768 -0.053 18.461 1.00 89.19 212 CYS A C 1
ATOM 1697 O O . CYS A 1 212 ? -10.677 -0.629 18.459 1.00 89.19 212 CYS A O 1
ATOM 1699 N N . ALA A 1 213 ? -12.580 -0.059 19.510 1.00 90.69 213 ALA A N 1
ATOM 1700 C CA . ALA A 1 213 ? -12.331 -0.818 20.722 1.00 90.69 213 ALA A CA 1
ATOM 1701 C C . ALA A 1 213 ? -13.627 -1.445 21.245 1.00 90.69 213 ALA A C 1
ATOM 1703 O O . ALA A 1 213 ? -14.719 -0.918 21.047 1.00 90.69 213 ALA A O 1
ATOM 1704 N N . TYR A 1 214 ? -13.510 -2.584 21.914 1.00 89.50 214 TYR A N 1
ATOM 1705 C CA . TYR A 1 214 ? -14.626 -3.283 22.538 1.00 89.50 214 TYR A CA 1
ATOM 1706 C C . TYR A 1 214 ? -14.664 -2.976 24.030 1.00 89.50 214 TYR A C 1
ATOM 1708 O O . TYR A 1 214 ? -13.644 -3.070 24.713 1.00 89.50 214 TYR A O 1
ATOM 1716 N N . MET A 1 215 ? -15.845 -2.629 24.528 1.00 91.38 215 MET A N 1
ATOM 1717 C CA . MET A 1 215 ? -16.088 -2.321 25.931 1.00 91.38 215 MET A CA 1
ATOM 1718 C C . MET A 1 215 ? -16.609 -3.567 26.636 1.00 91.38 215 MET A C 1
ATOM 1720 O O . MET A 1 215 ? -17.606 -4.164 26.223 1.00 91.38 215 MET A O 1
ATOM 1724 N N . LEU A 1 216 ? -15.920 -3.954 27.701 1.00 91.12 216 LEU A N 1
ATOM 1725 C CA . LEU A 1 216 ? -16.197 -5.140 28.496 1.00 91.12 216 LEU A CA 1
ATOM 1726 C C . LEU A 1 216 ? -16.297 -4.737 29.968 1.00 91.12 216 LEU A C 1
ATOM 1728 O O . LEU A 1 216 ? -15.525 -3.908 30.457 1.00 91.12 216 LEU A O 1
ATOM 1732 N N . GLY A 1 217 ? -17.256 -5.312 30.679 1.00 92.69 217 GLY A N 1
ATOM 1733 C CA . GLY A 1 217 ? -17.575 -4.884 32.034 1.00 92.69 217 GLY A CA 1
ATOM 1734 C C . GLY A 1 217 ? -18.775 -5.607 32.623 1.00 92.69 217 GLY A C 1
ATOM 1735 O O . GLY A 1 217 ? -19.190 -6.650 32.116 1.00 92.69 217 GLY A O 1
ATOM 1736 N N . HIS A 1 218 ? -19.348 -5.061 33.688 1.00 92.19 218 HIS A N 1
ATOM 1737 C CA . HIS A 1 218 ? -20.523 -5.643 34.334 1.00 92.19 218 HIS A CA 1
ATOM 1738 C C . HIS A 1 218 ? -21.513 -4.569 34.779 1.00 92.19 218 HIS A C 1
ATOM 1740 O O . HIS A 1 218 ? -21.155 -3.423 35.044 1.00 92.19 218 HIS A O 1
ATOM 1746 N N . ALA A 1 219 ? -22.780 -4.960 34.880 1.00 91.50 219 ALA A N 1
ATOM 1747 C CA . ALA A 1 219 ? -23.784 -4.150 35.550 1.00 91.50 219 ALA A CA 1
ATOM 1748 C C . ALA A 1 219 ? -23.561 -4.177 37.070 1.00 91.50 219 ALA A C 1
ATOM 1750 O O . ALA A 1 219 ? -23.059 -5.170 37.608 1.00 91.50 219 ALA A O 1
ATOM 1751 N N . LEU A 1 220 ? -23.930 -3.106 37.771 1.00 89.19 220 LEU A N 1
ATOM 1752 C CA . LEU A 1 220 ? -23.924 -3.118 39.232 1.00 89.19 220 LEU A CA 1
ATOM 1753 C C . LEU A 1 220 ? -25.005 -4.086 39.751 1.00 89.19 220 LEU A C 1
ATOM 1755 O O . LEU A 1 220 ? -26.120 -4.078 39.220 1.00 89.19 220 LEU A O 1
ATOM 1759 N N . PRO A 1 221 ? -24.736 -4.867 40.818 1.00 86.19 221 PRO A N 1
ATOM 1760 C CA . PRO A 1 221 ? -25.710 -5.809 41.379 1.00 86.19 221 PRO A CA 1
ATOM 1761 C C . PRO A 1 221 ? -27.036 -5.153 41.783 1.00 86.19 221 PRO A C 1
ATOM 1763 O O . PRO A 1 221 ? -28.104 -5.714 41.549 1.00 86.19 221 PRO A O 1
ATOM 1766 N N . ASP A 1 222 ? -26.961 -3.944 42.343 1.00 88.56 222 ASP A N 1
ATOM 1767 C CA . ASP A 1 222 ? -28.122 -3.215 42.860 1.00 88.56 222 ASP A CA 1
ATOM 1768 C C . ASP A 1 222 ? -28.792 -2.323 41.804 1.00 88.56 222 ASP A C 1
ATOM 1770 O O . ASP A 1 222 ? -29.865 -1.766 42.033 1.00 88.56 222 ASP A O 1
ATOM 1774 N N . SER A 1 223 ? -28.152 -2.114 40.651 1.00 88.88 223 SER A N 1
ATOM 1775 C CA . SER A 1 223 ? -28.585 -1.137 39.647 1.00 88.88 223 SER A CA 1
ATOM 1776 C C . SER A 1 223 ? -28.213 -1.611 38.241 1.00 88.88 223 SER A C 1
ATOM 1778 O O . SER A 1 223 ? -27.168 -1.223 37.722 1.00 88.88 223 SER A O 1
ATOM 1780 N N . PRO A 1 224 ? -29.072 -2.417 37.585 1.00 87.50 224 PRO A N 1
ATOM 1781 C CA . PRO A 1 224 ? -28.743 -3.052 36.307 1.00 87.50 224 PRO A CA 1
ATOM 1782 C C . PRO A 1 224 ? -28.547 -2.054 35.155 1.00 87.50 224 PRO A C 1
ATOM 1784 O O . PRO A 1 224 ? -27.847 -2.358 34.191 1.00 87.50 224 PRO A O 1
ATOM 1787 N N . ASN A 1 225 ? -29.135 -0.859 35.269 1.00 88.88 225 ASN A N 1
ATOM 1788 C CA . ASN A 1 225 ? -28.988 0.219 34.289 1.00 88.88 225 ASN A CA 1
ATOM 1789 C C . ASN A 1 225 ? -27.621 0.915 34.385 1.00 88.88 225 ASN A C 1
ATOM 1791 O O . ASN A 1 225 ? -27.285 1.696 33.505 1.00 88.88 225 ASN A O 1
ATOM 1795 N N . ILE A 1 226 ? -26.838 0.683 35.443 1.00 91.25 226 ILE A N 1
ATOM 1796 C CA . ILE A 1 226 ? -25.503 1.261 35.604 1.00 91.25 226 ILE A CA 1
ATOM 1797 C C . ILE A 1 226 ? -24.486 0.161 35.320 1.00 91.25 226 ILE A C 1
ATOM 1799 O O . ILE A 1 226 ? -24.478 -0.880 35.980 1.00 91.25 226 ILE A O 1
ATOM 1803 N N . LYS A 1 227 ? -23.639 0.384 34.317 1.00 93.25 227 LYS A N 1
ATOM 1804 C CA . LYS A 1 227 ? -22.676 -0.591 33.807 1.00 93.25 227 LYS A CA 1
ATOM 1805 C C . LYS A 1 227 ? -21.272 -0.002 33.884 1.00 93.25 227 LYS A C 1
ATOM 1807 O O . LYS A 1 227 ? -20.987 1.029 33.278 1.00 93.25 227 LYS A O 1
ATOM 1812 N N . GLU A 1 228 ? -20.394 -0.661 34.625 1.00 93.81 228 GLU A N 1
ATOM 1813 C CA . GLU A 1 228 ? -18.990 -0.271 34.751 1.00 93.81 228 GLU A CA 1
ATOM 1814 C C . GLU A 1 228 ? -18.168 -0.901 33.631 1.00 93.81 228 GLU A C 1
ATOM 1816 O O . GLU A 1 228 ? -18.174 -2.121 33.457 1.00 93.81 228 GLU A O 1
ATOM 1821 N N . VAL A 1 229 ? -17.446 -0.072 32.875 1.00 93.94 229 VAL A N 1
ATOM 1822 C CA . VAL A 1 229 ? -16.504 -0.516 31.845 1.00 93.94 229 VAL A CA 1
ATOM 1823 C C . VAL A 1 229 ? -15.155 -0.782 32.505 1.00 93.94 229 VAL A C 1
ATOM 1825 O O . VAL A 1 229 ? -14.415 0.144 32.837 1.00 93.94 229 VAL A O 1
ATOM 1828 N N . LEU A 1 230 ? -14.829 -2.060 32.690 1.00 91.75 230 LEU A N 1
ATOM 1829 C CA . LEU A 1 230 ? -13.599 -2.495 33.359 1.00 91.75 230 LEU A CA 1
ATOM 1830 C C . LEU A 1 230 ? -12.455 -2.779 32.388 1.00 91.75 230 LEU A C 1
ATOM 1832 O O . LEU A 1 230 ? -11.285 -2.675 32.751 1.00 91.75 230 LEU A O 1
ATOM 1836 N N . CYS A 1 231 ? -12.781 -3.168 31.159 1.00 90.19 231 CYS A N 1
ATOM 1837 C CA . CYS A 1 231 ? -11.799 -3.533 30.156 1.00 90.19 231 CYS A CA 1
ATOM 1838 C C . CYS A 1 231 ? -12.169 -2.920 28.807 1.00 90.19 231 CYS A C 1
ATOM 1840 O O . CYS A 1 231 ? -13.295 -3.044 28.324 1.00 90.19 231 CYS A O 1
ATOM 1842 N N . VAL A 1 232 ? -11.181 -2.276 28.189 1.00 91.94 232 VAL A N 1
ATOM 1843 C CA . VAL A 1 232 ? -11.245 -1.820 26.805 1.00 91.94 232 VAL A CA 1
ATOM 1844 C C . VAL A 1 232 ? -10.291 -2.687 25.996 1.00 91.94 232 VAL A C 1
ATOM 1846 O O . VAL A 1 232 ? -9.077 -2.642 26.189 1.00 91.94 232 VAL A O 1
ATOM 1849 N N . MET A 1 233 ? -10.841 -3.496 25.098 1.00 90.00 233 MET A N 1
ATOM 1850 C CA . MET A 1 233 ? -10.069 -4.397 24.251 1.00 90.00 233 MET A CA 1
ATOM 1851 C C . MET A 1 233 ? -9.896 -3.795 22.860 1.00 90.00 233 MET A C 1
ATOM 1853 O O . MET A 1 233 ? -10.874 -3.538 22.162 1.00 90.00 233 MET A O 1
ATOM 1857 N N . ILE A 1 234 ? -8.647 -3.631 22.433 1.00 91.19 234 ILE A N 1
ATOM 1858 C CA . ILE A 1 234 ? -8.295 -3.190 21.082 1.00 91.19 234 ILE A CA 1
ATOM 1859 C C . ILE A 1 234 ? -8.045 -4.446 20.231 1.00 91.19 234 ILE A C 1
ATOM 1861 O O . ILE A 1 234 ? -7.025 -5.112 20.424 1.00 91.19 234 ILE A O 1
ATOM 1865 N N . PRO A 1 235 ? -8.955 -4.829 19.317 1.00 89.00 235 PRO A N 1
ATOM 1866 C CA . PRO A 1 235 ? -8.726 -5.977 18.448 1.00 89.00 235 PRO A CA 1
ATOM 1867 C C . PRO A 1 235 ? -7.681 -5.654 17.368 1.00 89.00 235 PRO A C 1
ATOM 1869 O O . PRO A 1 235 ? -7.461 -4.478 17.049 1.00 89.00 235 PRO A O 1
ATOM 1872 N N . PRO A 1 236 ? -7.094 -6.682 16.723 1.00 91.06 236 PRO A N 1
ATOM 1873 C CA . PRO A 1 236 ? -6.438 -6.496 15.434 1.00 91.06 236 PRO A CA 1
ATOM 1874 C C . PRO A 1 236 ? -7.405 -5.787 14.489 1.00 91.06 236 PRO A C 1
ATOM 1876 O O . PRO A 1 236 ? -8.547 -6.216 14.351 1.00 91.06 236 PRO A O 1
ATOM 1879 N N . GLN A 1 237 ? -6.986 -4.689 13.873 1.00 89.88 237 GLN A N 1
ATOM 1880 C CA . GLN A 1 237 ? -7.892 -3.860 13.086 1.00 89.88 237 GLN A CA 1
ATOM 1881 C C . GLN A 1 237 ? -7.176 -3.152 11.943 1.00 89.88 237 GLN A C 1
ATOM 1883 O O . GLN A 1 237 ? -5.970 -2.908 12.001 1.00 89.88 237 GLN A O 1
ATOM 1888 N N . PHE A 1 238 ? -7.942 -2.821 10.908 1.00 87.69 238 PHE A N 1
ATOM 1889 C CA . PHE A 1 238 ? -7.506 -1.985 9.796 1.00 87.69 238 PHE A CA 1
ATOM 1890 C C . PHE A 1 238 ? -8.442 -0.784 9.686 1.00 87.69 238 PHE A C 1
ATOM 1892 O O . PHE A 1 238 ? -9.638 -0.952 9.445 1.00 87.69 238 PHE A O 1
ATOM 1899 N N . GLY A 1 239 ? -7.895 0.414 9.872 1.00 84.81 239 GLY A N 1
ATOM 1900 C CA . GLY A 1 239 ? -8.637 1.666 9.815 1.00 84.81 239 GLY A CA 1
ATOM 1901 C C . GLY A 1 239 ? -8.379 2.456 8.534 1.00 84.81 239 GLY A C 1
ATOM 1902 O O . GLY A 1 239 ? -7.290 2.434 7.959 1.00 84.81 239 GLY A O 1
ATOM 1903 N N . THR A 1 240 ? -9.383 3.221 8.132 1.00 83.94 240 THR A N 1
ATOM 1904 C CA . THR A 1 240 ? -9.321 4.313 7.154 1.00 83.94 240 THR A CA 1
ATOM 1905 C C . THR A 1 240 ? -9.899 5.578 7.796 1.00 83.94 240 THR A C 1
ATOM 1907 O O . THR A 1 240 ? -10.353 5.538 8.935 1.00 83.94 240 THR A O 1
ATOM 1910 N N . ALA A 1 241 ? -9.931 6.705 7.083 1.00 82.50 241 ALA A N 1
ATOM 1911 C CA . ALA A 1 241 ? -10.560 7.922 7.608 1.00 82.50 241 ALA A CA 1
ATOM 1912 C C . ALA A 1 241 ? -12.079 7.789 7.845 1.00 82.50 241 ALA A C 1
ATOM 1914 O O . ALA A 1 241 ? -12.647 8.566 8.607 1.00 82.50 241 ALA A O 1
ATOM 1915 N N . VAL A 1 242 ? -12.733 6.813 7.202 1.00 78.94 242 VAL A N 1
ATOM 1916 C CA . VAL A 1 242 ? -14.202 6.687 7.167 1.00 78.94 242 VAL A CA 1
ATOM 1917 C C . VAL A 1 242 ? -14.701 5.412 7.842 1.00 78.94 242 VAL A C 1
ATOM 1919 O O . VAL A 1 242 ? -15.793 5.396 8.401 1.00 78.94 242 VAL A O 1
ATOM 1922 N N . GLU A 1 243 ? -13.918 4.338 7.795 1.00 80.12 243 GLU A N 1
ATOM 1923 C CA . GLU A 1 243 ? -14.294 3.050 8.374 1.00 80.12 243 GLU A CA 1
ATOM 1924 C C . GLU A 1 243 ? -13.117 2.360 9.055 1.00 80.12 243 GLU A C 1
ATOM 1926 O O . GLU A 1 243 ? -11.973 2.473 8.610 1.00 80.12 243 GLU A O 1
ATOM 1931 N N . ALA A 1 244 ? -13.425 1.572 10.080 1.00 84.44 244 ALA A N 1
ATOM 1932 C CA . ALA A 1 244 ? -12.513 0.621 10.691 1.00 84.44 244 ALA A CA 1
ATOM 1933 C C . ALA A 1 244 ? -13.088 -0.793 10.578 1.00 84.44 244 ALA A C 1
ATOM 1935 O O . ALA A 1 244 ? -14.290 -1.012 10.730 1.00 84.44 244 ALA A O 1
ATOM 1936 N N . ARG A 1 245 ? -12.214 -1.752 10.276 1.00 84.12 245 ARG A N 1
ATOM 1937 C CA . ARG A 1 245 ? -12.554 -3.164 10.100 1.00 84.12 245 ARG A CA 1
ATOM 1938 C C . ARG A 1 245 ? -11.890 -3.985 11.187 1.00 84.12 245 ARG A C 1
ATOM 1940 O O . ARG A 1 245 ? -10.681 -3.869 11.401 1.00 84.12 245 ARG A O 1
ATOM 1947 N N . THR A 1 246 ? -12.671 -4.852 11.812 1.00 85.88 246 THR A N 1
ATOM 1948 C CA . THR A 1 246 ? -12.211 -5.803 12.824 1.00 85.88 246 THR A CA 1
ATOM 1949 C C . THR A 1 246 ? -12.525 -7.236 12.376 1.00 85.88 246 THR A C 1
ATOM 1951 O O . THR A 1 246 ? -13.350 -7.447 11.485 1.00 85.88 246 THR A O 1
ATOM 1954 N N . PRO A 1 247 ? -11.846 -8.252 12.935 1.00 84.88 247 PRO A N 1
ATOM 1955 C CA . PRO A 1 247 ? -12.201 -9.645 12.726 1.00 84.88 247 PRO A CA 1
ATOM 1956 C C . PRO A 1 247 ? -13.668 -9.920 13.089 1.00 84.88 247 PRO A C 1
ATOM 1958 O O . PRO A 1 247 ? -14.165 -9.363 14.068 1.00 84.88 247 PRO A O 1
ATOM 1961 N N . PRO A 1 248 ? -14.340 -10.839 12.373 1.00 77.31 248 PRO A N 1
ATOM 1962 C CA . PRO A 1 248 ? -15.772 -11.095 12.544 1.00 77.31 248 PRO A CA 1
ATOM 1963 C C . PRO A 1 248 ? -16.130 -11.754 13.882 1.00 77.31 248 PRO A C 1
ATOM 1965 O O . PRO A 1 248 ? -17.292 -11.760 14.268 1.00 77.31 248 PRO A O 1
ATOM 1968 N N . ARG A 1 249 ? -15.156 -12.345 14.586 1.00 79.94 249 ARG A N 1
ATOM 1969 C CA . ARG A 1 249 ? -15.377 -12.991 15.882 1.00 79.94 249 ARG A CA 1
ATOM 1970 C C . ARG A 1 249 ? -14.723 -12.175 16.984 1.00 79.94 249 ARG A C 1
ATOM 1972 O O . ARG A 1 249 ? -13.498 -12.060 17.032 1.00 79.94 249 ARG A O 1
ATOM 1979 N N . ILE A 1 250 ? -15.545 -11.677 17.897 1.00 77.06 250 ILE A N 1
ATOM 1980 C CA . ILE A 1 250 ? -15.085 -11.094 19.153 1.00 77.06 250 ILE A CA 1
ATOM 1981 C C . ILE A 1 250 ? -14.723 -12.259 20.094 1.00 77.06 250 ILE A C 1
ATOM 1983 O O . ILE A 1 250 ? -15.472 -13.239 20.164 1.00 77.06 250 ILE A O 1
ATOM 1987 N N . PRO A 1 251 ? -13.573 -12.220 20.787 1.00 77.81 251 PRO A N 1
ATOM 1988 C CA . PRO A 1 251 ? -13.115 -13.308 21.650 1.00 77.81 251 PRO A CA 1
ATOM 1989 C C . PRO A 1 251 ? -13.871 -13.350 22.992 1.00 77.81 251 PRO A C 1
ATOM 1991 O O . PRO A 1 251 ? -13.254 -13.303 24.049 1.00 77.81 251 PRO A O 1
ATOM 1994 N N . PHE A 1 252 ? -15.204 -13.463 22.959 1.00 75.62 252 PHE A N 1
ATOM 1995 C CA . PHE A 1 252 ? -16.056 -13.562 24.155 1.00 75.62 252 PHE A CA 1
ATOM 1996 C C . PHE A 1 252 ? -15.709 -14.770 25.039 1.00 75.62 252 PHE A C 1
ATOM 1998 O O . PHE A 1 252 ? -15.828 -14.707 26.257 1.00 75.62 252 PHE A O 1
ATOM 2005 N N . ASP A 1 253 ? -15.235 -15.855 24.423 1.00 78.50 253 ASP A N 1
ATOM 2006 C CA . ASP A 1 253 ? -14.924 -17.119 25.101 1.00 78.50 253 ASP A CA 1
ATOM 2007 C C . ASP A 1 253 ? -13.514 -17.156 25.717 1.00 78.50 253 ASP A C 1
ATOM 2009 O O . ASP A 1 253 ? -13.046 -18.210 26.147 1.00 78.50 253 ASP A O 1
ATOM 2013 N N . ALA A 1 254 ? -12.778 -16.040 25.708 1.00 83.50 254 ALA A N 1
ATOM 2014 C CA . ALA A 1 254 ? -11.431 -16.008 26.261 1.00 83.50 254 ALA A CA 1
ATOM 2015 C C . ALA A 1 254 ? -11.462 -16.258 27.779 1.00 83.50 254 ALA A C 1
ATOM 2017 O O . ALA A 1 254 ? -12.173 -15.569 28.510 1.00 83.50 254 ALA A O 1
ATOM 2018 N N . ALA A 1 255 ? -10.636 -17.196 28.260 1.00 84.75 255 ALA A N 1
ATOM 2019 C CA . ALA A 1 255 ? -10.584 -17.587 29.673 1.00 84.75 255 ALA A CA 1
ATOM 2020 C C . ALA A 1 255 ? -10.397 -16.386 30.615 1.00 84.75 255 ALA A C 1
ATOM 2022 O O . ALA A 1 255 ? -11.112 -16.266 31.599 1.00 84.75 255 ALA A O 1
ATOM 2023 N N . ALA A 1 256 ? -9.532 -15.433 30.250 1.00 84.69 256 ALA A N 1
ATOM 2024 C CA . ALA A 1 256 ? -9.303 -14.219 31.035 1.00 84.69 256 ALA A CA 1
ATOM 2025 C C . ALA A 1 256 ? -10.561 -13.341 31.204 1.00 84.69 256 ALA A C 1
ATOM 2027 O O . ALA A 1 256 ? -10.724 -12.699 32.237 1.00 84.69 256 ALA A O 1
ATOM 2028 N N . LEU A 1 257 ? -11.458 -13.311 30.209 1.00 85.94 257 LEU A N 1
ATOM 2029 C CA . LEU A 1 257 ? -12.719 -12.564 30.298 1.00 85.94 257 LEU A CA 1
ATOM 2030 C C . LEU A 1 257 ? -13.754 -13.314 31.140 1.00 85.94 257 LEU A C 1
ATOM 2032 O O . LEU A 1 257 ? -14.481 -12.692 31.912 1.00 85.94 257 LEU A O 1
ATOM 2036 N N . GLN A 1 258 ? -13.791 -14.643 31.022 1.00 85.19 258 GLN A N 1
ATOM 2037 C CA . GLN A 1 258 ? -14.694 -15.496 31.797 1.00 85.19 258 GLN A CA 1
ATOM 2038 C C . GLN A 1 258 ? -14.316 -15.536 33.281 1.00 85.19 258 GLN A C 1
ATOM 2040 O O . GLN A 1 258 ? -15.187 -15.399 34.136 1.00 85.19 258 GLN A O 1
ATOM 2045 N N . GLU A 1 259 ? -13.025 -15.659 33.595 1.00 87.69 259 GLU A N 1
ATOM 2046 C CA . GLU A 1 259 ? -12.496 -15.622 34.966 1.00 87.69 259 GLU A CA 1
ATOM 2047 C C . GLU A 1 259 ? -12.806 -14.291 35.662 1.00 87.69 259 GLU A C 1
ATOM 2049 O O . GLU A 1 259 ? -13.117 -14.269 36.851 1.00 87.69 259 GLU A O 1
ATOM 2054 N N . ALA A 1 260 ? -12.775 -13.188 34.910 1.00 85.19 260 ALA A N 1
ATOM 2055 C CA . ALA A 1 260 ? -13.127 -11.857 35.393 1.00 85.19 260 ALA A CA 1
ATOM 2056 C C . ALA A 1 260 ? -14.639 -11.548 35.324 1.00 85.19 260 ALA A C 1
ATOM 2058 O O . ALA A 1 260 ? -15.048 -10.449 35.695 1.00 85.19 260 ALA A O 1
ATOM 2059 N N . ASN A 1 261 ? -15.467 -12.496 34.862 1.00 87.19 261 ASN A N 1
ATOM 2060 C CA . ASN A 1 261 ? -16.917 -12.354 34.693 1.00 87.19 261 ASN A CA 1
ATOM 2061 C C . ASN A 1 261 ? -17.324 -11.094 33.895 1.00 87.19 261 ASN A C 1
ATOM 2063 O O . ASN A 1 261 ? -18.255 -10.373 34.263 1.00 87.19 261 ASN A O 1
ATOM 2067 N N . LEU A 1 262 ? -16.595 -10.804 32.813 1.00 89.88 262 LEU A N 1
ATOM 2068 C CA . LEU A 1 262 ? -16.817 -9.620 31.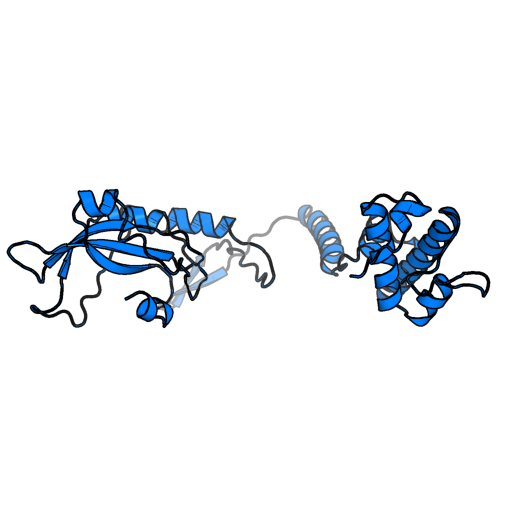986 1.00 89.88 262 LEU A CA 1
ATOM 2069 C C . LEU A 1 262 ? -17.819 -9.904 30.864 1.00 89.88 262 LEU A C 1
ATOM 2071 O O . LEU A 1 262 ? -17.635 -10.803 30.046 1.00 89.88 262 LEU A O 1
ATOM 2075 N N . SER A 1 263 ? -18.858 -9.078 30.797 1.00 89.06 263 SER A N 1
ATOM 2076 C CA . SER A 1 263 ? -19.853 -9.062 29.727 1.00 89.06 263 SER A CA 1
ATOM 2077 C C . SER A 1 263 ? -19.527 -7.997 28.681 1.00 89.06 263 SER A C 1
ATOM 2079 O O . SER A 1 263 ? -18.907 -6.976 28.981 1.00 89.06 263 SER A O 1
ATOM 2081 N N . PHE A 1 264 ? -19.947 -8.226 27.439 1.00 88.62 264 PHE A N 1
ATOM 2082 C CA . PHE A 1 264 ? -19.813 -7.240 26.373 1.00 88.62 264 PHE A CA 1
ATOM 2083 C C . PHE A 1 264 ? -20.827 -6.113 26.551 1.00 88.62 264 PHE A C 1
ATOM 2085 O O . PHE A 1 264 ? -22.032 -6.353 26.587 1.00 88.62 264 PHE A O 1
ATOM 2092 N N . LEU A 1 265 ? -20.323 -4.885 26.665 1.00 89.50 265 LEU A N 1
ATOM 2093 C CA . LEU A 1 265 ? -21.131 -3.684 26.870 1.00 89.50 265 LEU A CA 1
ATOM 2094 C C . LEU A 1 265 ? -21.348 -2.903 25.571 1.00 89.50 265 LEU A C 1
ATOM 2096 O O . LEU A 1 265 ? -22.333 -2.179 25.456 1.00 89.50 265 LEU A O 1
ATOM 2100 N N . GLY A 1 266 ? -20.449 -3.047 24.594 1.00 86.94 266 GLY A N 1
ATOM 2101 C CA . GLY A 1 266 ? -20.595 -2.423 23.283 1.00 86.94 266 GLY A CA 1
ATOM 2102 C C . GLY A 1 266 ? -19.273 -2.135 22.582 1.00 86.94 266 GLY A C 1
ATOM 2103 O O . GLY A 1 266 ? -18.205 -2.600 22.981 1.00 86.94 266 GLY A O 1
ATOM 2104 N N . LEU A 1 267 ? -19.358 -1.337 21.520 1.00 86.94 267 LEU A N 1
ATOM 2105 C CA . LEU A 1 267 ? -18.233 -0.935 20.681 1.00 86.94 267 LEU A CA 1
ATOM 2106 C C . LEU A 1 267 ? -18.010 0.575 20.791 1.00 86.94 267 LEU A C 1
ATOM 2108 O O . LEU A 1 267 ? -18.959 1.354 20.753 1.00 86.94 267 LEU A O 1
ATOM 2112 N N . MET A 1 268 ? -16.750 0.977 20.911 1.00 88.19 268 MET A N 1
ATOM 2113 C CA . MET A 1 268 ? -16.301 2.364 20.911 1.00 88.19 268 MET A CA 1
ATOM 2114 C C . MET A 1 268 ? -15.555 2.652 19.609 1.00 88.19 268 MET A C 1
ATOM 2116 O O . MET A 1 268 ? -14.649 1.903 19.236 1.00 88.19 268 MET A O 1
ATOM 2120 N N . ARG A 1 269 ? -15.923 3.741 18.927 1.00 87.00 269 ARG A N 1
ATOM 2121 C CA . ARG A 1 269 ? -15.217 4.248 17.744 1.00 87.00 269 ARG A CA 1
ATOM 2122 C C . ARG A 1 269 ? -14.560 5.582 18.041 1.00 87.00 269 ARG A C 1
ATOM 2124 O O . ARG A 1 269 ? -15.143 6.427 18.711 1.00 87.00 269 ARG A O 1
ATOM 2131 N N . ILE A 1 270 ? -13.359 5.751 17.509 1.00 88.56 270 ILE A N 1
ATOM 2132 C CA . ILE A 1 270 ? -12.517 6.928 17.696 1.00 88.56 270 ILE A CA 1
ATOM 2133 C C . ILE A 1 270 ? -12.105 7.404 16.308 1.00 88.56 270 ILE A C 1
ATOM 2135 O O . ILE A 1 270 ? -11.598 6.612 15.518 1.00 88.56 270 ILE A O 1
ATOM 2139 N N . GLY A 1 271 ? -12.347 8.672 15.991 1.00 86.12 271 GLY A N 1
ATOM 2140 C CA . GLY A 1 271 ? -11.970 9.272 14.715 1.00 86.12 271 GLY A CA 1
ATOM 2141 C C . GLY A 1 271 ? -12.539 10.678 14.537 1.00 86.12 271 GLY A C 1
ATOM 2142 O O . GLY A 1 271 ? -13.291 11.164 15.374 1.00 86.12 271 GLY A O 1
ATOM 2143 N N . GLU A 1 272 ? -12.176 11.324 13.429 1.00 79.44 272 GLU A N 1
ATOM 2144 C CA . GLU A 1 272 ? -12.603 12.693 13.082 1.00 79.44 272 GLU A CA 1
ATOM 2145 C C . GLU A 1 272 ? -14.044 12.754 12.541 1.00 79.44 272 GLU A C 1
ATOM 2147 O O . GLU A 1 272 ? -14.686 13.801 12.574 1.00 79.44 272 GLU A O 1
ATOM 2152 N N . SER A 1 273 ? -14.550 11.637 12.010 1.00 68.12 273 SER A N 1
ATOM 2153 C CA . SER A 1 273 ? -15.892 11.565 11.419 1.00 68.12 273 SER A CA 1
ATOM 2154 C C . SER A 1 273 ? -16.980 11.544 12.491 1.00 68.12 273 SER A C 1
ATOM 2156 O O . SER A 1 273 ? -16.784 10.969 13.560 1.00 68.12 273 SER A O 1
ATOM 2158 N N . GLU A 1 274 ? -18.155 12.098 12.175 1.00 66.25 274 GLU A N 1
ATOM 2159 C CA . GLU A 1 274 ? -19.341 11.946 13.023 1.00 66.25 274 GLU A CA 1
ATOM 2160 C C . GLU A 1 274 ? -19.621 10.466 13.312 1.00 66.25 274 GLU A C 1
ATOM 2162 O O . GLU A 1 274 ? -19.454 9.600 12.446 1.00 66.25 274 GLU A O 1
ATOM 2167 N N . ALA A 1 275 ? -20.059 10.180 14.539 1.00 64.25 275 ALA A N 1
ATOM 2168 C CA . ALA A 1 275 ? -20.379 8.830 14.972 1.00 64.25 275 ALA A CA 1
ATOM 2169 C C . ALA A 1 275 ? -21.531 8.261 14.129 1.00 64.25 275 ALA A C 1
ATOM 2171 O O . ALA A 1 275 ? -22.696 8.605 14.320 1.00 64.25 275 ALA A O 1
ATOM 2172 N N . GLN A 1 276 ? -21.204 7.373 13.193 1.00 66.06 276 GLN A N 1
ATOM 2173 C CA . GLN A 1 276 ? -22.183 6.642 12.396 1.00 66.06 276 GLN A CA 1
ATOM 2174 C C . GLN A 1 276 ? -22.117 5.155 12.733 1.00 66.06 276 GLN A C 1
ATOM 2176 O O . GLN A 1 276 ? -21.054 4.537 12.671 1.00 66.06 276 GLN A O 1
ATOM 2181 N N . LEU A 1 277 ? -23.275 4.578 13.065 1.00 66.31 277 LEU A N 1
ATOM 2182 C CA . LEU A 1 277 ? -23.451 3.130 13.141 1.00 66.31 277 LEU A CA 1
ATOM 2183 C C . LEU A 1 277 ? -23.307 2.553 11.735 1.00 66.31 277 LEU A C 1
ATOM 2185 O O . LEU A 1 277 ? -24.104 2.849 10.843 1.00 66.31 277 LEU A O 1
ATOM 2189 N N . THR A 1 278 ? -22.286 1.729 11.531 1.00 68.38 278 THR A N 1
ATOM 2190 C CA . THR A 1 278 ? -22.091 1.050 10.250 1.00 68.38 278 THR A CA 1
ATOM 2191 C C . THR A 1 278 ? -22.849 -0.272 10.220 1.00 68.38 278 THR A C 1
ATOM 2193 O O . THR A 1 278 ? -23.140 -0.877 11.252 1.00 68.38 278 THR A O 1
ATOM 2196 N N . SER A 1 279 ? -23.129 -0.774 9.017 1.00 67.75 279 SER A N 1
ATOM 2197 C CA . SER A 1 279 ? -23.713 -2.109 8.833 1.00 67.75 279 SER A CA 1
ATOM 2198 C C . SER A 1 279 ? -22.862 -3.222 9.455 1.00 67.75 279 SER A C 1
ATOM 2200 O O . SER A 1 279 ? -23.404 -4.239 9.877 1.00 67.75 279 SER A O 1
ATOM 2202 N N . HIS A 1 280 ? -21.544 -3.021 9.548 1.00 67.69 280 HIS A N 1
ATOM 2203 C CA . HIS A 1 280 ? -20.630 -3.938 10.220 1.00 67.69 280 HIS A CA 1
ATOM 2204 C C . HIS A 1 280 ? -20.858 -3.976 11.736 1.00 67.69 280 HIS A C 1
ATOM 2206 O O . HIS A 1 280 ? -20.814 -5.047 12.328 1.00 67.69 280 HIS A O 1
ATOM 2212 N N . ASP A 1 281 ? -21.147 -2.832 12.364 1.00 65.94 281 ASP A N 1
ATOM 2213 C CA . ASP A 1 281 ? -21.408 -2.774 13.808 1.00 65.94 281 ASP A CA 1
ATOM 2214 C C . ASP A 1 281 ? -22.709 -3.495 14.162 1.00 65.94 281 ASP A C 1
ATOM 2216 O O . ASP A 1 281 ? -22.753 -4.252 15.125 1.00 65.94 281 ASP A O 1
ATOM 2220 N N . LEU A 1 282 ? -23.743 -3.322 13.335 1.00 67.94 282 LEU A N 1
ATOM 2221 C CA . LEU A 1 282 ? -25.017 -4.031 13.484 1.00 67.94 282 LEU A CA 1
ATOM 2222 C C . LEU A 1 282 ? -24.884 -5.545 13.283 1.00 67.94 282 LEU A C 1
ATOM 2224 O O . LEU A 1 282 ? -25.692 -6.295 13.812 1.00 67.94 282 LEU A O 1
ATOM 2228 N N . ALA A 1 283 ? -23.892 -5.995 12.512 1.00 65.31 283 ALA A N 1
ATOM 2229 C CA . ALA A 1 283 ? -23.615 -7.416 12.315 1.00 65.31 283 ALA A CA 1
ATOM 2230 C C . ALA A 1 283 ? -22.787 -8.038 13.457 1.00 65.31 283 ALA A C 1
ATOM 2232 O O . ALA A 1 283 ? -22.705 -9.263 13.538 1.00 65.31 283 ALA A O 1
ATOM 2233 N N . LEU A 1 284 ? -22.147 -7.210 14.294 1.00 62.66 284 LEU A N 1
ATOM 2234 C CA . LEU A 1 284 ? -21.368 -7.634 15.462 1.00 62.66 284 LEU A CA 1
ATOM 2235 C C . LEU A 1 284 ? -22.180 -7.643 16.772 1.00 62.66 284 LEU A C 1
ATOM 2237 O O . LEU A 1 284 ? -21.724 -8.267 17.731 1.00 62.66 284 LEU A O 1
ATOM 2241 N N . GLN A 1 285 ? -23.312 -6.927 16.825 1.00 56.09 285 GLN A N 1
ATOM 2242 C CA . GLN A 1 285 ? -24.276 -6.942 17.938 1.00 56.09 285 GLN A CA 1
ATOM 2243 C C . GLN A 1 285 ? -25.123 -8.217 17.935 1.00 56.09 285 GLN A C 1
ATOM 2245 O O . GLN A 1 285 ? -25.402 -8.712 19.050 1.00 56.09 285 GLN A O 1
#

InterPro domains:
  IPR012337 Ribonuclease H-like superfamily [SSF53098] (2-102)
  IPR021983 PRP8 domain IV core [PF12134] (2-76)
  IPR027652 Pre-mRNA-processing-splicing factor 8 [PTHR11140] (2-283)
  IPR043173 Prp8 RNase domain IV, fingers region [G3DSA:1.20.80.40] (7-104)

Secondary structure (DSSP, 8-state):
---TTTTHHHHS---HHHHHHHHHHHHHHHHH-HHHHHHHH--STTSB--TT-SS-B-SSHHHHHHHHHHHHHHHHHHHHHHHT--TTTS-HHHHHHHHHT----HHHHHHHHHHHHHHHHHTS---PPPEEEE-TTS-EEEE-----------SS---HHHHHHHHHHH--TT-------TT--TTS-EEE--HHHHHHHHHTS-SSS-EEEEEEEEEETTEEEEEEEEEEE--S-EE-SS-EE--S---TT-HHHHHTTPEEEEEEEESSS-----HHHHHH-

Sequence (285 aa):
EFYIYDDWQQSLQFQPITCFNLLNLVLRGYHINLQRTRQILVPDLHVEVSASHFWPTYATRQEWEQVSIRLQEMIIADAARRMDVSPKDFTEKEKEGILLGKRMTNVEIQQEEMKEIEAMQRTKLAETQTVNVVTSSGDVVKRKVKAAFDFGATALNNNWRPRSLADAAFLDENTPITFDAAGATGASDQLIFSEDAIQKLLACCDVKVQCCAYMLGHALPDSPNIKEVLCVMIPPQFGTAVEARTPPRIPFDAAALQEANLSFLGLMRIGESEAQLTSHDLALQ

Foldseek 3Di:
DADQLFCCCPQAVDDPVRSVLLSLLLVLLCVQPVVVSVCLQDVDPVFDDDPRYPGTDDNYPVSSVSSSVVSLVVQLCSVCVVVVHDSVVDDPVVSVCSSNPDPPPVCVVVVVVVVVVVVVCVVPDDDQDWDWDADPVGDTDTDRDPPDDDDPPPDDDPPVVVFVVVLQVQDDPPNDDDDDCPPDDPQAQAEDEDPVVVSVVSSVDTAQWKFKWWFKFAADPVGNSYTYGPDIHGAPWDTGNVDIDHDLDDPCVDPVSVVVVIDTPAMDMDHDDDDDDDPSRVSND

Radius of gyration: 32.47 Å; chains: 1; bounding box: 59×73×84 Å

Organism: Leishmania major (NCBI:txid5664)